Protein AF-A0AA37KXK6-F1 (afdb_monomer)

Nearest PDB structures (foldseek):
  1u3e-assembly1_M  TM=6.284E-01  e=2.405E-08  Okubovirus SPO1
  1evw-assembly2_D  TM=5.032E-01  e=3.143E-02  Physarum polycephalum
  1a73-assembly1_A  TM=5.682E-01  e=1.205E-01  Physarum polycephalum
  1cyq-assembly1_A  TM=5.095E-01  e=3.451E-01  Physarum polycephalum
  2efo-assembly1_A  TM=2.593E-01  e=2.829E+00  Sulfurisphaera tokodaii str. 7

Structure (mmCIF, N/CA/C/O backbone):
data_AF-A0AA37KXK6-F1
#
_entry.id   AF-A0AA37KXK6-F1
#
loop_
_atom_site.group_PDB
_atom_site.id
_atom_site.type_symbol
_atom_site.label_atom_id
_atom_site.label_alt_id
_atom_site.label_comp_id
_atom_site.label_asym_id
_atom_site.label_entity_id
_atom_site.label_seq_id
_atom_site.pdbx_PDB_ins_code
_atom_site.Cartn_x
_atom_site.Cartn_y
_atom_site.Cartn_z
_atom_site.occupancy
_atom_site.B_iso_or_equiv
_atom_site.auth_seq_id
_atom_site.auth_comp_id
_atom_site.auth_asym_id
_atom_site.auth_atom_id
_atom_site.pdbx_PDB_model_num
ATOM 1 N N . MET A 1 1 ? -1.434 16.320 -13.596 1.00 77.94 1 MET A N 1
ATOM 2 C CA . MET A 1 1 ? -0.749 15.422 -12.650 1.00 77.94 1 MET A CA 1
ATOM 3 C C . MET A 1 1 ? -1.788 14.499 -12.044 1.00 77.94 1 MET A C 1
ATOM 5 O O . MET A 1 1 ? -2.624 14.943 -11.265 1.00 77.94 1 MET A O 1
ATOM 9 N N . THR A 1 2 ? -1.773 13.243 -12.466 1.00 89.00 2 THR A N 1
ATOM 10 C CA . THR A 1 2 ? -2.694 12.195 -12.014 1.00 89.00 2 THR A CA 1
ATOM 11 C C . THR A 1 2 ? -1.960 11.237 -11.077 1.00 89.00 2 THR A C 1
ATOM 13 O O . THR A 1 2 ? -0.783 10.951 -11.288 1.00 89.00 2 THR A O 1
ATOM 16 N N . GLU A 1 3 ? -2.646 10.727 -10.048 1.00 92.56 3 GLU A N 1
ATOM 17 C CA . GLU A 1 3 ? -2.100 9.697 -9.155 1.00 92.56 3 GLU A CA 1
ATOM 18 C C . GLU A 1 3 ? -2.665 8.312 -9.498 1.00 92.56 3 GLU A C 1
ATOM 20 O O . GLU A 1 3 ? -3.884 8.129 -9.532 1.00 92.56 3 GLU A O 1
ATOM 25 N N . ARG A 1 4 ? -1.798 7.314 -9.708 1.00 94.25 4 ARG A N 1
ATOM 26 C CA . ARG A 1 4 ? -2.207 5.936 -10.040 1.00 94.25 4 ARG A CA 1
ATOM 27 C C . ARG A 1 4 ? -1.578 4.898 -9.100 1.00 94.25 4 ARG A C 1
ATOM 29 O O . ARG A 1 4 ? -0.471 5.111 -8.613 1.00 94.25 4 ARG A O 1
ATOM 36 N N . PRO A 1 5 ? -2.260 3.777 -8.805 1.00 94.94 5 PRO A N 1
ATOM 37 C CA . PRO A 1 5 ? -1.686 2.723 -7.975 1.00 94.94 5 PRO A CA 1
ATOM 38 C C . PRO A 1 5 ? -0.620 1.916 -8.716 1.00 94.94 5 PRO A C 1
ATOM 40 O O . PRO A 1 5 ? -0.804 1.568 -9.880 1.00 94.94 5 PRO A O 1
ATOM 43 N N . ILE A 1 6 ? 0.419 1.489 -8.000 1.00 94.88 6 ILE A N 1
ATOM 44 C CA . ILE A 1 6 ? 1.353 0.457 -8.464 1.00 94.88 6 ILE A CA 1
ATOM 45 C C . ILE A 1 6 ? 1.619 -0.565 -7.363 1.00 94.88 6 ILE A C 1
ATOM 47 O O . ILE A 1 6 ? 1.814 -0.204 -6.210 1.00 94.88 6 ILE A O 1
ATOM 51 N N . LEU A 1 7 ? 1.609 -1.854 -7.698 1.00 92.56 7 LEU A N 1
ATOM 52 C CA . LEU A 1 7 ? 1.863 -2.926 -6.738 1.00 92.56 7 LEU A CA 1
ATOM 53 C C . LEU A 1 7 ? 3.356 -3.253 -6.665 1.00 92.56 7 LEU A C 1
ATOM 55 O O . LEU A 1 7 ? 3.965 -3.519 -7.698 1.00 92.56 7 LEU A O 1
ATOM 59 N N . PHE A 1 8 ? 3.919 -3.314 -5.458 1.00 91.69 8 PHE A N 1
ATOM 60 C CA . PHE A 1 8 ? 5.278 -3.799 -5.221 1.00 91.69 8 PHE A CA 1
ATOM 61 C C . PHE A 1 8 ? 5.330 -4.871 -4.129 1.00 91.69 8 PHE A C 1
ATOM 63 O O . PHE A 1 8 ? 4.540 -4.873 -3.183 1.00 91.69 8 PHE A O 1
ATOM 70 N N . SER A 1 9 ? 6.278 -5.800 -4.278 1.00 86.69 9 SER A N 1
ATOM 71 C CA . SER A 1 9 ? 6.571 -6.817 -3.270 1.00 86.69 9 SER A CA 1
ATOM 72 C C . SER A 1 9 ? 7.328 -6.209 -2.087 1.00 86.69 9 SER A C 1
ATOM 74 O O . SER A 1 9 ? 7.893 -5.119 -2.176 1.00 86.69 9 SER A O 1
ATOM 76 N N . GLY A 1 10 ? 7.376 -6.928 -0.965 1.00 82.75 10 GLY A N 1
ATOM 77 C CA . GLY A 1 10 ? 8.097 -6.476 0.225 1.00 82.75 10 GLY A CA 1
ATOM 78 C C . GLY A 1 10 ? 9.563 -6.092 -0.014 1.00 82.75 10 GLY A C 1
ATOM 79 O O . GLY A 1 10 ? 9.967 -5.001 0.385 1.00 82.75 10 GLY A O 1
ATOM 80 N N . PRO A 1 11 ? 10.367 -6.938 -0.683 1.00 83.50 11 PRO A N 1
ATOM 81 C CA . PRO A 1 11 ? 11.738 -6.589 -1.053 1.00 83.50 11 PRO A CA 1
ATOM 82 C C . PRO A 1 11 ? 11.835 -5.314 -1.902 1.00 83.50 11 PRO A C 1
ATOM 84 O O . PRO A 1 11 ? 12.645 -4.449 -1.589 1.00 83.50 11 PRO A O 1
ATOM 87 N N . MET A 1 12 ? 10.962 -5.147 -2.904 1.00 90.25 12 MET A N 1
ATOM 88 C CA . MET A 1 12 ? 10.943 -3.946 -3.750 1.00 90.25 12 MET A CA 1
ATOM 89 C C . MET A 1 12 ? 10.602 -2.684 -2.953 1.00 90.25 12 MET A C 1
ATOM 91 O O . MET A 1 12 ? 11.190 -1.636 -3.181 1.00 90.25 12 MET A O 1
ATOM 95 N N . VAL A 1 13 ? 9.677 -2.774 -1.995 1.00 89.25 13 VAL A N 1
ATOM 96 C CA . VAL A 1 13 ? 9.331 -1.648 -1.115 1.00 89.25 13 VAL A CA 1
ATOM 97 C C . VAL A 1 13 ? 10.513 -1.245 -0.240 1.00 89.25 13 VAL A C 1
ATOM 99 O O . VAL A 1 13 ? 10.763 -0.055 -0.086 1.00 89.25 13 VAL A O 1
ATOM 102 N N . ARG A 1 14 ? 11.278 -2.203 0.297 1.00 86.50 14 ARG A N 1
ATOM 103 C CA . ARG A 1 14 ? 12.507 -1.890 1.047 1.00 86.50 14 ARG A CA 1
ATOM 104 C C . ARG A 1 14 ? 13.536 -1.187 0.159 1.00 86.50 14 ARG A C 1
ATOM 106 O O . ARG A 1 14 ? 14.066 -0.168 0.581 1.00 86.50 14 ARG A O 1
ATOM 113 N N . ALA A 1 15 ? 13.696 -1.652 -1.080 1.00 88.88 15 ALA A N 1
ATOM 114 C CA . ALA A 1 15 ? 14.569 -1.026 -2.072 1.00 88.88 15 ALA A CA 1
ATOM 115 C C . ALA A 1 15 ? 14.120 0.401 -2.470 1.00 88.88 15 ALA A C 1
ATOM 117 O O . ALA A 1 15 ? 14.925 1.268 -2.789 1.00 88.88 15 ALA A O 1
ATOM 118 N N . LEU A 1 16 ? 12.817 0.699 -2.432 1.00 92.38 16 LEU A N 1
ATOM 119 C CA . LEU A 1 16 ? 12.328 2.076 -2.602 1.00 92.38 16 LEU A CA 1
ATOM 120 C C . LEU A 1 16 ? 12.656 2.960 -1.393 1.00 92.38 16 LEU A C 1
ATOM 122 O O . LEU A 1 16 ? 12.864 4.165 -1.532 1.00 92.38 16 LEU A O 1
ATOM 126 N N . LEU A 1 17 ? 12.630 2.382 -0.191 1.00 87.75 17 LEU A N 1
ATOM 127 C CA . LEU A 1 17 ? 12.891 3.111 1.047 1.00 87.75 17 LEU A CA 1
ATOM 128 C C . LEU A 1 17 ? 14.377 3.426 1.224 1.00 87.75 17 LEU A C 1
ATOM 130 O O . LEU A 1 17 ? 14.683 4.527 1.677 1.00 87.75 17 LEU A O 1
ATOM 134 N N . ASP A 1 18 ? 15.262 2.498 0.851 1.00 88.06 18 ASP A N 1
ATOM 135 C CA . ASP A 1 18 ? 16.719 2.690 0.867 1.00 88.06 18 ASP A CA 1
ATOM 136 C C . ASP A 1 18 ? 17.253 3.476 -0.348 1.00 88.06 18 ASP A C 1
ATOM 138 O O . ASP A 1 18 ? 18.397 3.923 -0.336 1.00 88.06 18 ASP A O 1
ATOM 142 N N . GLY A 1 19 ? 16.411 3.698 -1.364 1.00 89.56 19 GLY A N 1
ATOM 143 C CA . GLY A 1 19 ? 16.734 4.482 -2.555 1.00 89.56 19 GLY A CA 1
ATOM 144 C C . GLY A 1 19 ? 17.446 3.703 -3.665 1.00 89.56 19 GLY A C 1
ATOM 145 O O . GLY A 1 19 ? 17.784 4.300 -4.684 1.00 89.56 19 GLY A O 1
ATOM 146 N N . SER A 1 20 ? 17.650 2.393 -3.513 1.00 91.31 20 SER A N 1
ATOM 147 C CA . SER A 1 20 ? 18.247 1.539 -4.548 1.00 91.31 20 SER A CA 1
ATOM 148 C C . SER A 1 20 ? 17.300 1.250 -5.717 1.00 91.31 20 SER A C 1
ATOM 150 O O . SER A 1 20 ? 17.766 1.031 -6.833 1.00 91.31 20 SER A O 1
ATOM 152 N N . LYS A 1 21 ? 15.976 1.280 -5.495 1.00 94.88 21 LYS A N 1
ATOM 153 C CA . LYS A 1 21 ? 14.971 1.136 -6.557 1.00 94.88 21 LYS A CA 1
ATOM 154 C C . LYS A 1 21 ? 14.489 2.497 -7.056 1.00 94.88 21 LYS A C 1
ATOM 156 O O . LYS A 1 21 ? 13.809 3.226 -6.338 1.00 94.88 21 LYS A O 1
ATOM 161 N N . THR A 1 22 ? 14.759 2.795 -8.320 1.00 96.38 22 THR A N 1
ATOM 162 C CA . THR A 1 22 ? 14.330 4.020 -9.026 1.00 96.38 22 THR A CA 1
ATOM 163 C C . THR A 1 22 ? 13.666 3.724 -10.370 1.00 96.38 22 THR A C 1
ATOM 165 O O . THR A 1 22 ? 13.204 4.629 -11.062 1.00 96.38 22 THR A O 1
ATOM 168 N N . LEU A 1 23 ? 13.584 2.447 -10.739 1.00 95.44 23 LEU A N 1
ATOM 169 C CA . LEU A 1 23 ? 13.066 1.991 -12.017 1.00 95.44 23 LEU A CA 1
ATOM 170 C C . LEU A 1 23 ? 12.201 0.742 -11.822 1.00 95.44 23 LEU A C 1
ATOM 172 O O . LEU A 1 23 ? 12.424 -0.051 -10.902 1.00 95.44 23 LEU A O 1
ATOM 176 N N . THR A 1 24 ? 11.181 0.560 -12.665 1.00 95.94 24 THR A N 1
ATOM 177 C CA . THR A 1 24 ? 10.449 -0.709 -12.746 1.00 95.94 24 THR A CA 1
ATOM 178 C C . THR A 1 24 ? 10.013 -1.079 -14.156 1.00 95.94 24 THR A C 1
ATOM 180 O O . THR A 1 24 ? 9.522 -0.236 -14.907 1.00 95.94 24 THR A O 1
ATOM 183 N N . ARG A 1 25 ? 10.114 -2.374 -14.467 1.00 95.81 25 ARG A N 1
ATOM 184 C CA . ARG A 1 25 ? 9.621 -2.991 -15.696 1.00 95.81 25 ARG A CA 1
ATOM 185 C C . ARG A 1 25 ? 8.308 -3.739 -15.500 1.00 95.81 25 ARG A C 1
ATOM 187 O O . ARG A 1 25 ? 8.115 -4.465 -14.520 1.00 95.81 25 ARG A O 1
ATOM 194 N N . ARG A 1 26 ? 7.389 -3.579 -16.455 1.00 95.06 26 ARG A N 1
ATOM 195 C CA . ARG A 1 26 ? 6.074 -4.242 -16.479 1.00 95.06 26 ARG A CA 1
ATOM 196 C C . ARG A 1 26 ? 5.738 -4.699 -17.892 1.00 95.06 26 ARG A C 1
ATOM 198 O O . ARG A 1 26 ? 5.764 -3.890 -18.809 1.00 95.06 26 ARG A O 1
ATOM 205 N N . ALA A 1 27 ? 5.397 -5.974 -18.066 1.00 94.75 27 ALA A N 1
ATOM 206 C CA . ALA A 1 27 ? 5.032 -6.514 -19.376 1.00 94.75 27 ALA A CA 1
ATOM 207 C C . ALA A 1 27 ? 3.861 -5.739 -19.998 1.00 94.75 27 ALA A C 1
ATOM 209 O O . ALA A 1 27 ? 2.835 -5.527 -19.345 1.00 94.75 27 ALA A O 1
ATOM 210 N N . ILE A 1 28 ? 4.014 -5.341 -21.262 1.00 93.69 28 ILE A N 1
ATOM 211 C CA . ILE A 1 28 ? 2.931 -4.735 -22.038 1.00 93.69 28 ILE A CA 1
ATOM 212 C C . ILE A 1 28 ? 1.889 -5.816 -22.333 1.00 93.69 28 ILE A C 1
ATOM 214 O O . ILE A 1 28 ? 2.226 -6.957 -22.652 1.00 93.69 28 ILE A O 1
ATOM 218 N N . LYS A 1 29 ? 0.607 -5.481 -22.187 1.00 90.44 29 LYS A N 1
ATOM 219 C CA . LYS A 1 29 ? -0.503 -6.374 -22.529 1.00 90.44 29 LYS A CA 1
ATOM 220 C C . LYS A 1 29 ? -1.538 -5.593 -23.348 1.00 90.44 29 LYS A C 1
ATOM 222 O O . LYS A 1 29 ? -1.967 -4.548 -22.858 1.00 90.44 29 LYS A O 1
ATOM 227 N N . PRO A 1 30 ? -1.969 -6.094 -24.521 1.00 88.50 30 PRO A N 1
ATOM 228 C CA . PRO A 1 30 ? -1.465 -7.286 -25.219 1.00 88.50 30 PRO A CA 1
ATOM 229 C C . PRO A 1 30 ? -0.062 -7.078 -25.830 1.00 88.50 30 PRO A C 1
ATOM 231 O O . PRO A 1 30 ? 0.348 -5.948 -26.089 1.00 88.50 30 PRO A O 1
ATOM 234 N N . GLN A 1 31 ? 0.675 -8.174 -26.041 1.00 89.25 31 GLN A N 1
ATOM 235 C CA . GLN A 1 31 ? 1.898 -8.181 -26.860 1.00 89.25 31 GLN A CA 1
ATOM 236 C C . GLN A 1 31 ? 1.516 -8.139 -28.350 1.00 89.25 31 GLN A C 1
ATOM 238 O O . GLN A 1 31 ? 0.433 -8.617 -28.694 1.00 89.25 31 GLN A O 1
ATOM 243 N N . PRO A 1 32 ? 2.365 -7.590 -29.236 1.00 85.88 32 PRO A N 1
ATOM 244 C CA . PRO A 1 32 ? 2.067 -7.562 -30.660 1.00 85.88 32 PRO A CA 1
ATOM 245 C C . PRO A 1 32 ? 2.036 -8.986 -31.224 1.00 85.88 32 PRO A C 1
ATOM 247 O O . PRO A 1 32 ? 2.882 -9.821 -30.894 1.00 85.88 32 PRO A O 1
ATOM 250 N N . GLU A 1 33 ? 1.067 -9.258 -32.094 1.00 76.06 33 GLU A N 1
ATOM 251 C CA . GLU A 1 33 ? 0.978 -10.533 -32.800 1.00 76.06 33 GLU A CA 1
ATOM 252 C C . GLU A 1 33 ? 2.057 -10.603 -33.882 1.00 76.06 33 GLU A C 1
ATOM 254 O O . GLU A 1 33 ? 1.910 -10.079 -34.988 1.00 76.06 33 GLU A O 1
ATOM 259 N N . ASN A 1 34 ? 3.167 -11.262 -33.562 1.00 68.25 34 ASN A N 1
ATOM 260 C CA . ASN A 1 34 ? 4.199 -11.560 -34.544 1.00 68.25 34 ASN A CA 1
ATOM 261 C C . ASN A 1 34 ? 3.774 -12.793 -35.351 1.00 68.25 34 ASN A C 1
ATOM 263 O O . ASN A 1 34 ? 3.954 -13.925 -34.908 1.00 68.25 34 ASN A O 1
ATOM 267 N N . ASP A 1 35 ? 3.197 -12.574 -36.533 1.00 60.06 35 ASP A N 1
ATOM 268 C CA . ASP A 1 35 ? 2.955 -13.638 -37.510 1.00 60.06 35 ASP A CA 1
ATOM 269 C C . ASP A 1 35 ? 4.304 -14.077 -38.112 1.00 60.06 35 ASP A C 1
ATOM 271 O O . ASP A 1 35 ? 4.919 -13.288 -38.836 1.00 60.06 35 ASP A O 1
ATOM 275 N N . PRO A 1 36 ? 4.774 -15.315 -37.869 1.00 57.69 36 PRO A N 1
ATOM 276 C CA . PRO A 1 36 ? 6.064 -15.791 -38.368 1.00 57.69 36 PRO A CA 1
ATOM 277 C C . PRO A 1 36 ? 6.155 -15.835 -39.904 1.00 57.69 36 PRO A C 1
ATOM 279 O O . PRO A 1 36 ? 7.240 -16.026 -40.446 1.00 57.69 36 PRO A O 1
ATOM 282 N N . ARG A 1 37 ? 5.041 -15.651 -40.628 1.00 56.41 37 ARG A N 1
ATOM 283 C CA . ARG A 1 37 ? 5.008 -15.555 -42.098 1.00 56.41 37 ARG A CA 1
ATOM 284 C C . ARG A 1 37 ? 5.282 -14.135 -42.608 1.00 56.41 37 ARG A C 1
ATOM 286 O O . ARG A 1 37 ? 5.567 -13.956 -43.793 1.00 56.41 37 ARG A O 1
ATOM 293 N N . LYS A 1 38 ? 5.190 -13.116 -41.746 1.00 61.38 38 LYS A N 1
ATOM 294 C CA . LYS A 1 38 ? 5.435 -11.710 -42.091 1.00 61.38 38 LYS A CA 1
ATOM 295 C C . LYS A 1 38 ? 6.891 -11.358 -41.772 1.00 61.38 38 LYS A C 1
ATOM 297 O O . LYS A 1 38 ? 7.321 -11.416 -40.630 1.00 61.38 38 LYS A O 1
ATOM 302 N N . HIS A 1 39 ? 7.651 -10.958 -42.792 1.00 58.59 39 HIS A N 1
ATOM 303 C CA . HIS A 1 39 ? 9.103 -10.719 -42.718 1.00 58.59 39 HIS A CA 1
ATOM 304 C C . HIS A 1 39 ? 9.520 -9.435 -41.969 1.00 58.59 39 HIS A C 1
ATOM 306 O O . HIS A 1 39 ? 10.697 -9.076 -41.967 1.00 58.59 39 HIS A O 1
ATOM 312 N N . HIS A 1 40 ? 8.584 -8.714 -41.348 1.00 70.25 40 HIS A N 1
ATOM 313 C CA . HIS A 1 40 ? 8.864 -7.432 -40.705 1.00 70.25 40 HIS A CA 1
ATOM 314 C C . HIS A 1 40 ? 8.395 -7.451 -39.249 1.00 70.25 40 HIS A C 1
ATOM 316 O O . HIS A 1 40 ? 7.197 -7.625 -39.016 1.00 70.25 40 HIS A O 1
ATOM 322 N N . PRO A 1 41 ? 9.305 -7.264 -38.273 1.00 80.38 41 PRO A N 1
ATOM 323 C CA . PRO A 1 41 ? 8.930 -7.255 -36.869 1.00 80.38 41 PRO A CA 1
ATOM 324 C C . PRO A 1 41 ? 8.034 -6.054 -36.559 1.00 80.38 41 PRO A C 1
ATOM 326 O O . PRO A 1 41 ? 8.206 -4.964 -37.116 1.00 80.38 41 PRO A O 1
ATOM 329 N N . ILE A 1 42 ? 7.089 -6.261 -35.644 1.00 85.19 42 ILE A N 1
ATOM 330 C CA . ILE A 1 42 ? 6.278 -5.188 -35.078 1.00 85.19 42 ILE A CA 1
ATOM 331 C C . ILE A 1 42 ? 7.030 -4.603 -33.882 1.00 85.19 42 ILE A C 1
ATOM 333 O O . ILE A 1 42 ? 7.428 -5.325 -32.962 1.00 85.19 42 ILE A O 1
ATOM 337 N N . VAL A 1 43 ? 7.236 -3.289 -33.910 1.00 87.31 43 VAL A N 1
ATOM 338 C CA . VAL A 1 43 ? 8.007 -2.539 -32.911 1.00 87.31 43 VAL A CA 1
ATOM 339 C C . VAL A 1 43 ? 7.167 -1.401 -32.328 1.00 87.31 43 VAL A C 1
ATOM 341 O O . VAL A 1 43 ? 6.229 -0.929 -32.978 1.00 87.31 43 VAL A O 1
ATOM 344 N N . PRO A 1 44 ? 7.452 -0.963 -31.095 1.00 90.25 44 PRO A N 1
ATOM 345 C CA . PRO A 1 44 ? 6.763 0.163 -30.487 1.00 90.25 44 PRO A CA 1
ATOM 346 C C . PRO A 1 44 ? 7.234 1.488 -31.106 1.00 90.25 44 PRO A C 1
ATOM 348 O O . PRO A 1 44 ? 8.419 1.691 -31.360 1.00 90.25 44 PRO A O 1
ATOM 351 N N . TYR A 1 45 ? 6.304 2.417 -31.300 1.00 89.56 45 TYR A N 1
ATOM 352 C CA . TYR A 1 45 ? 6.561 3.778 -31.763 1.00 89.56 45 TYR A CA 1
ATOM 353 C C . TYR A 1 45 ? 5.839 4.782 -30.868 1.00 89.56 45 TYR A C 1
ATOM 355 O O . TYR A 1 45 ? 4.628 4.682 -30.666 1.00 89.56 45 TYR A O 1
ATOM 363 N N . HIS A 1 46 ? 6.571 5.763 -30.346 1.00 88.25 46 HIS A N 1
ATOM 364 C CA . HIS A 1 46 ? 5.995 6.840 -29.549 1.00 88.25 46 HIS A CA 1
ATOM 365 C C . HIS A 1 46 ? 5.503 7.973 -30.457 1.00 88.25 46 HIS A C 1
ATOM 367 O O . HIS A 1 46 ? 6.267 8.512 -31.254 1.00 88.25 46 HIS A O 1
ATOM 373 N N . ASN A 1 47 ? 4.238 8.373 -30.317 1.00 82.38 47 ASN A N 1
ATOM 374 C CA . ASN A 1 47 ? 3.597 9.343 -31.214 1.00 82.38 47 ASN A CA 1
ATOM 375 C C . ASN A 1 47 ? 3.844 10.824 -30.852 1.00 82.38 47 ASN A C 1
ATOM 377 O O . ASN A 1 47 ? 3.265 11.712 -31.471 1.00 82.38 47 ASN A O 1
ATOM 381 N N . GLY A 1 48 ? 4.643 11.103 -29.816 1.00 79.56 48 GLY A N 1
ATOM 382 C CA . GLY A 1 48 ? 4.938 12.464 -29.343 1.00 79.56 48 GLY A CA 1
ATOM 383 C C . GLY A 1 48 ? 3.819 13.138 -28.534 1.00 79.56 48 GLY A C 1
ATOM 384 O O . GLY A 1 48 ? 4.060 14.173 -27.924 1.00 79.56 48 GLY A O 1
ATOM 385 N N . GLN A 1 49 ? 2.627 12.542 -28.463 1.00 76.06 49 GLN A N 1
ATOM 386 C CA . GLN A 1 49 ? 1.477 13.015 -27.677 1.00 76.06 49 GLN A CA 1
ATOM 387 C C . GLN A 1 49 ? 1.222 12.153 -26.424 1.00 76.06 49 GLN A C 1
ATOM 389 O O . GLN A 1 49 ? 0.153 12.222 -25.821 1.00 76.06 49 GLN A O 1
ATOM 394 N N . GLY A 1 50 ? 2.190 11.317 -26.030 1.00 72.12 50 GLY A N 1
ATOM 395 C CA . GLY A 1 50 ? 2.073 10.413 -24.880 1.00 72.12 50 GLY A CA 1
ATOM 396 C C . GLY A 1 50 ? 1.353 9.091 -25.183 1.00 72.12 50 GLY A C 1
ATOM 397 O O . GLY A 1 50 ? 0.976 8.368 -24.258 1.00 72.12 50 GLY A O 1
ATOM 398 N N . GLY A 1 51 ? 1.139 8.762 -26.457 1.00 84.75 51 GLY A N 1
ATOM 399 C CA . GLY A 1 51 ? 0.621 7.467 -26.896 1.00 84.75 51 GLY A CA 1
ATOM 400 C C . GLY A 1 51 ? 1.701 6.621 -27.567 1.00 84.75 51 GLY A C 1
ATOM 401 O O . GLY A 1 51 ? 2.632 7.141 -28.186 1.00 84.75 51 GLY A O 1
ATOM 402 N N . TRP A 1 52 ? 1.554 5.304 -27.464 1.00 90.00 52 TRP A N 1
ATOM 403 C CA . TRP A 1 52 ? 2.397 4.328 -28.144 1.00 90.00 52 TRP A CA 1
ATOM 404 C C . TRP A 1 52 ? 1.589 3.580 -29.195 1.00 90.00 52 TRP A C 1
ATOM 406 O O . TRP A 1 52 ? 0.410 3.318 -29.003 1.00 90.00 52 TRP A O 1
ATOM 416 N N . ASN A 1 53 ? 2.230 3.243 -30.306 1.00 89.25 53 ASN A N 1
ATOM 417 C CA . ASN A 1 53 ? 1.648 2.481 -31.400 1.00 89.25 53 ASN A CA 1
ATOM 418 C C . ASN A 1 53 ? 2.523 1.281 -31.722 1.00 89.25 53 ASN A C 1
ATOM 420 O O . ASN A 1 53 ? 3.748 1.365 -31.671 1.00 89.25 53 ASN A O 1
ATOM 424 N N . TRP A 1 54 ? 1.892 0.195 -32.145 1.00 89.81 54 TRP A N 1
ATOM 425 C CA . TRP A 1 54 ? 2.591 -0.892 -32.814 1.00 89.81 54 TRP A CA 1
ATOM 426 C C . TRP A 1 54 ? 2.769 -0.546 -34.286 1.00 89.81 54 TRP A C 1
ATOM 428 O O . TRP A 1 54 ? 1.779 -0.330 -34.987 1.00 89.81 54 TRP A O 1
ATOM 438 N N . VAL A 1 55 ? 4.008 -0.513 -34.769 1.00 86.94 55 VAL A N 1
ATOM 439 C CA . VAL A 1 55 ? 4.318 -0.213 -36.171 1.00 86.94 55 VAL A CA 1
ATOM 440 C C . VAL A 1 55 ? 5.134 -1.328 -36.807 1.00 86.94 55 VAL A C 1
ATOM 442 O O . VAL A 1 55 ? 5.926 -1.998 -36.146 1.00 86.94 55 VAL A O 1
ATOM 445 N N . LEU A 1 56 ? 4.966 -1.513 -38.114 1.00 86.25 56 LEU A N 1
ATOM 446 C CA . LEU A 1 56 ? 5.858 -2.364 -38.897 1.00 86.25 56 LEU A CA 1
ATOM 447 C C . LEU A 1 56 ? 7.228 -1.693 -38.999 1.00 86.25 56 LEU A C 1
ATOM 449 O O . LEU A 1 56 ? 7.327 -0.598 -39.549 1.00 86.25 56 LEU A O 1
ATOM 453 N N . ALA A 1 57 ? 8.289 -2.361 -38.545 1.00 83.81 57 ALA A N 1
ATOM 454 C CA . ALA A 1 57 ? 9.636 -1.782 -38.553 1.00 83.81 57 ALA A CA 1
ATOM 455 C C . ALA A 1 57 ? 10.108 -1.338 -39.953 1.00 83.81 57 ALA A C 1
ATOM 457 O O . ALA A 1 57 ? 10.869 -0.385 -40.070 1.00 83.81 57 ALA A O 1
ATOM 458 N N . ALA A 1 58 ? 9.641 -2.003 -41.016 1.00 82.56 58 ALA A N 1
ATOM 459 C CA . ALA A 1 58 ? 10.048 -1.702 -42.388 1.00 82.56 58 ALA A CA 1
ATOM 460 C C . ALA A 1 58 ? 9.388 -0.455 -42.994 1.00 82.56 58 ALA A C 1
ATOM 462 O O . ALA A 1 58 ? 9.975 0.172 -43.870 1.00 82.56 58 ALA A O 1
ATOM 463 N N . THR A 1 59 ? 8.166 -0.113 -42.574 1.00 81.81 59 THR A N 1
ATOM 464 C CA . THR A 1 59 ? 7.368 0.952 -43.214 1.00 81.81 59 THR A CA 1
ATOM 465 C C . THR A 1 59 ? 6.945 2.057 -42.253 1.00 81.81 59 THR A C 1
ATOM 467 O O . THR A 1 59 ? 6.520 3.118 -42.697 1.00 81.81 59 THR A O 1
ATOM 470 N N . GLY A 1 60 ? 7.014 1.818 -40.941 1.00 81.31 60 GLY A N 1
ATOM 471 C CA . GLY A 1 60 ? 6.485 2.719 -39.918 1.00 81.31 60 GLY A CA 1
ATOM 472 C C . GLY A 1 60 ? 4.954 2.797 -39.889 1.00 81.31 60 GLY A C 1
ATOM 473 O O . GLY A 1 60 ? 4.401 3.585 -39.126 1.00 81.31 60 GLY A O 1
ATOM 474 N N . HIS A 1 61 ? 4.245 1.995 -40.693 1.00 81.38 61 HIS A N 1
ATOM 475 C CA . HIS A 1 61 ? 2.785 1.983 -40.687 1.00 81.38 61 HIS A CA 1
ATOM 476 C C . HIS A 1 61 ? 2.244 1.354 -39.401 1.00 81.38 61 HIS A C 1
ATOM 478 O O . HIS A 1 61 ? 2.674 0.269 -38.998 1.00 81.38 61 HIS A O 1
ATOM 484 N N . GLY A 1 62 ? 1.287 2.045 -38.775 1.00 78.44 62 GLY A N 1
ATOM 485 C CA . GLY A 1 62 ? 0.579 1.582 -37.585 1.00 78.44 62 GLY A CA 1
ATOM 486 C C . GLY A 1 62 ? -0.258 0.338 -37.866 1.00 78.44 62 GLY A C 1
ATOM 487 O O . GLY A 1 62 ? -0.886 0.218 -38.914 1.00 78.44 62 GLY A O 1
ATOM 488 N N . THR A 1 63 ? -0.256 -0.588 -36.914 1.00 73.44 63 THR A N 1
ATOM 489 C CA . THR A 1 63 ? -0.965 -1.878 -36.988 1.00 73.44 63 THR A CA 1
ATOM 490 C C . THR A 1 63 ? -2.178 -1.944 -36.051 1.00 73.44 63 THR A C 1
ATOM 492 O O . THR A 1 63 ? -2.785 -3.000 -35.907 1.00 73.44 63 THR A O 1
ATOM 495 N N . GLY A 1 64 ? -2.553 -0.817 -35.435 1.00 75.38 64 GLY A N 1
ATOM 496 C CA . GLY A 1 64 ? -3.682 -0.697 -34.513 1.00 75.38 64 GLY A CA 1
ATOM 497 C C . GLY A 1 64 ? -3.790 0.702 -33.905 1.00 75.38 64 GLY A C 1
ATOM 498 O O . GLY A 1 64 ? -3.083 1.622 -34.327 1.00 75.38 64 GLY A O 1
ATOM 499 N N . ASP A 1 65 ? -4.668 0.841 -32.912 1.00 81.69 65 ASP A N 1
ATOM 500 C CA . ASP A 1 65 ? -4.905 2.103 -32.210 1.00 81.69 65 ASP A CA 1
ATOM 501 C C . ASP A 1 65 ? -3.775 2.460 -31.227 1.00 81.69 65 ASP A C 1
ATOM 503 O O . ASP A 1 65 ? -3.170 1.563 -30.622 1.00 81.69 65 ASP A O 1
ATOM 507 N N . PRO A 1 66 ? -3.530 3.764 -30.989 1.00 84.56 66 PRO A N 1
ATOM 508 C CA . PRO A 1 66 ? -2.612 4.204 -29.950 1.00 84.56 66 PRO A CA 1
ATOM 509 C C . PRO A 1 66 ? -3.048 3.761 -28.559 1.00 84.56 66 PRO A C 1
ATOM 511 O O . PRO A 1 66 ? -4.183 3.983 -28.139 1.00 84.56 66 PRO A O 1
ATOM 514 N N . PHE A 1 67 ? -2.105 3.211 -27.802 1.00 88.19 67 PHE A N 1
ATOM 515 C CA . PHE A 1 67 ? -2.291 2.805 -26.418 1.00 88.19 67 PHE A CA 1
ATOM 516 C C . PHE A 1 67 ? -1.382 3.630 -25.485 1.00 88.19 67 PHE A C 1
ATOM 518 O O . PHE A 1 67 ? -0.180 3.762 -25.728 1.00 88.19 67 PHE A O 1
ATOM 525 N N . PRO A 1 68 ? -1.921 4.232 -24.409 1.00 90.44 68 PRO A N 1
ATOM 526 C CA . PRO A 1 68 ? -1.119 4.975 -23.441 1.00 90.44 68 PRO A CA 1
ATOM 527 C C . PRO A 1 68 ? -0.460 4.040 -22.417 1.00 90.44 68 PRO A C 1
ATOM 529 O O . PRO A 1 68 ? -0.946 2.940 -22.143 1.00 90.44 68 PRO A O 1
ATOM 532 N N . CYS A 1 69 ? 0.615 4.505 -21.774 1.00 90.94 69 CYS A N 1
ATOM 533 C CA . CYS A 1 69 ? 1.177 3.807 -20.619 1.00 90.94 69 CYS A CA 1
ATOM 534 C C . CYS A 1 69 ? 0.156 3.805 -19.459 1.00 90.94 69 CYS A C 1
ATOM 536 O O . CYS A 1 69 ? -0.282 4.878 -19.030 1.00 90.94 69 CYS A O 1
ATOM 538 N N . PRO A 1 70 ? -0.206 2.637 -18.890 1.00 92.69 70 PRO A N 1
ATOM 539 C CA . PRO A 1 70 ? -1.211 2.551 -17.826 1.00 92.69 70 PRO A CA 1
ATOM 540 C C . PRO A 1 70 ? -0.752 3.196 -16.509 1.00 92.69 70 PRO A C 1
ATOM 542 O O . PRO A 1 70 ? -1.576 3.507 -15.648 1.00 92.69 70 PRO A O 1
ATOM 545 N N . TYR A 1 71 ? 0.555 3.406 -16.342 1.00 93.38 71 TYR A N 1
ATOM 546 C CA . TYR A 1 71 ? 1.145 4.015 -15.151 1.00 93.38 71 TYR A CA 1
ATOM 547 C C . TYR A 1 71 ? 1.154 5.548 -15.224 1.00 93.38 71 TYR A C 1
ATOM 549 O O . TYR A 1 71 ? 1.126 6.208 -14.187 1.00 93.38 71 TYR A O 1
ATOM 557 N N . GLY A 1 72 ? 1.078 6.123 -16.424 1.00 92.44 72 GLY A N 1
ATOM 558 C CA . GLY A 1 72 ? 1.077 7.566 -16.646 1.00 92.44 72 GLY A CA 1
ATOM 559 C C . GLY A 1 72 ? 2.235 8.038 -17.505 1.00 92.44 72 GLY A C 1
ATOM 560 O O . GLY A 1 72 ? 2.870 7.248 -18.199 1.00 92.44 72 GLY A O 1
ATOM 561 N N . GLN A 1 73 ? 2.469 9.344 -17.455 1.00 92.81 73 GLN A N 1
ATOM 562 C CA . GLN A 1 73 ? 3.521 10.039 -18.193 1.00 92.81 73 GLN A CA 1
ATOM 563 C C . GLN A 1 73 ? 4.482 10.748 -17.227 1.00 92.81 73 GLN A C 1
ATOM 565 O O . GLN A 1 73 ? 4.140 10.914 -16.052 1.00 92.81 73 GLN A O 1
ATOM 570 N N . PRO A 1 74 ? 5.668 11.185 -17.683 1.00 94.12 74 PRO A N 1
ATOM 571 C CA . PRO A 1 74 ? 6.542 12.038 -16.885 1.00 94.12 74 PRO A CA 1
ATOM 572 C C . PRO A 1 74 ? 5.783 13.219 -16.257 1.00 94.12 74 PRO A C 1
ATOM 574 O O . PRO A 1 74 ? 5.011 13.907 -16.924 1.00 94.12 74 PRO A O 1
ATOM 577 N N . GLY A 1 75 ? 5.969 13.421 -14.951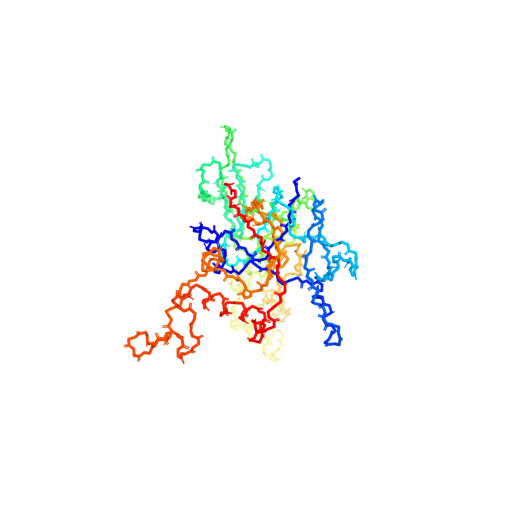 1.00 92.88 75 GLY A N 1
ATOM 578 C CA . GLY A 1 75 ? 5.240 14.401 -14.141 1.00 92.88 75 GLY A CA 1
ATOM 579 C C . GLY A 1 75 ? 3.953 13.885 -13.478 1.00 92.88 75 GLY A C 1
ATOM 580 O O . GLY A 1 75 ? 3.399 14.580 -12.625 1.00 92.88 75 GLY A O 1
ATOM 581 N N . ASP A 1 76 ? 3.468 12.683 -13.803 1.00 94.88 76 ASP A N 1
ATOM 582 C CA . ASP A 1 76 ? 2.433 12.002 -13.012 1.00 94.88 76 ASP A CA 1
ATOM 583 C C . ASP A 1 76 ? 3.023 11.331 -11.761 1.00 94.88 76 ASP A C 1
ATOM 585 O O . ASP A 1 76 ? 4.240 11.254 -11.576 1.00 94.88 76 ASP A O 1
ATOM 589 N N . ARG A 1 77 ? 2.151 10.842 -10.868 1.00 95.50 77 ARG A N 1
ATOM 590 C CA . ARG A 1 77 ? 2.563 10.184 -9.623 1.00 95.50 77 ARG A CA 1
ATOM 591 C C . ARG A 1 77 ? 2.010 8.770 -9.491 1.00 95.50 77 ARG A C 1
ATOM 593 O O . ARG A 1 77 ? 0.875 8.479 -9.869 1.00 95.50 77 ARG A O 1
ATOM 600 N N . LEU A 1 78 ? 2.794 7.904 -8.863 1.00 96.19 78 LEU A N 1
ATOM 601 C CA . LEU A 1 78 ? 2.429 6.547 -8.490 1.00 96.19 78 LEU A CA 1
ATOM 602 C C . LEU A 1 78 ? 2.404 6.400 -6.976 1.00 96.19 78 LEU A C 1
ATOM 604 O O . LEU A 1 78 ? 3.363 6.756 -6.296 1.00 96.19 78 LEU A O 1
ATOM 608 N N . TRP A 1 79 ? 1.333 5.823 -6.444 1.00 94.06 79 TRP A N 1
ATOM 609 C CA . TRP A 1 79 ? 1.256 5.444 -5.037 1.00 94.06 79 TRP A CA 1
ATOM 610 C C . TRP A 1 79 ? 1.393 3.930 -4.889 1.00 94.06 79 TRP A C 1
ATOM 612 O O . TRP A 1 79 ? 0.761 3.149 -5.607 1.00 94.06 79 TRP A O 1
ATOM 622 N N . VAL A 1 80 ? 2.256 3.510 -3.969 1.00 93.00 80 VAL A N 1
ATOM 623 C CA . VAL A 1 80 ? 2.682 2.113 -3.857 1.00 93.00 80 VAL A CA 1
ATOM 624 C C . VAL A 1 80 ? 1.714 1.304 -3.006 1.00 93.00 80 VAL A C 1
ATOM 626 O O . VAL A 1 80 ? 1.529 1.581 -1.828 1.00 93.00 80 VAL A O 1
ATOM 629 N N . LYS A 1 81 ? 1.169 0.235 -3.583 1.00 90.69 81 LYS A N 1
ATOM 630 C CA . LYS A 1 81 ? 0.491 -0.856 -2.883 1.00 90.69 81 LYS A CA 1
ATOM 631 C C . LYS A 1 81 ? 1.505 -1.887 -2.410 1.00 90.69 81 LYS A C 1
ATOM 633 O O . LYS A 1 81 ? 2.368 -2.302 -3.181 1.00 90.69 81 LYS A O 1
ATOM 638 N N . HIS A 1 82 ? 1.369 -2.331 -1.166 1.00 83.81 82 HIS A N 1
ATOM 639 C CA . HIS A 1 82 ? 2.246 -3.328 -0.558 1.00 83.81 82 HIS A CA 1
ATOM 640 C C . HIS A 1 82 ? 1.482 -4.211 0.439 1.00 83.81 82 HIS A C 1
ATOM 642 O O . HIS A 1 82 ? 0.311 -3.979 0.752 1.00 83.81 82 HIS A O 1
ATOM 648 N N . ALA A 1 83 ? 2.147 -5.254 0.934 1.00 74.81 83 ALA A N 1
ATOM 649 C CA . ALA A 1 83 ? 1.576 -6.159 1.923 1.00 74.81 83 ALA A CA 1
ATOM 650 C C . ALA A 1 83 ? 1.381 -5.478 3.279 1.00 74.81 83 ALA A C 1
ATOM 652 O O . ALA A 1 83 ? 2.200 -4.656 3.697 1.00 74.81 83 ALA A O 1
ATOM 653 N N . ALA A 1 84 ? 0.283 -5.839 3.953 1.00 65.00 84 ALA A N 1
ATOM 654 C CA . ALA A 1 84 ? -0.131 -5.225 5.208 1.00 65.00 84 ALA A CA 1
ATOM 655 C C . ALA A 1 84 ? 0.950 -5.342 6.301 1.00 65.00 84 ALA A C 1
ATOM 657 O O . ALA A 1 84 ? 1.104 -4.441 7.112 1.00 65.00 84 ALA A O 1
ATOM 658 N N . ASN A 1 85 ? 1.738 -6.418 6.276 1.00 62.19 85 ASN A N 1
ATOM 659 C CA . ASN A 1 85 ? 2.796 -6.719 7.239 1.00 62.19 85 ASN A CA 1
ATOM 660 C C . ASN A 1 85 ? 4.086 -5.899 7.065 1.00 62.19 85 ASN A C 1
ATOM 662 O O . ASN A 1 85 ? 4.958 -5.985 7.925 1.00 62.19 85 ASN A O 1
ATOM 666 N N . LEU A 1 86 ? 4.253 -5.148 5.967 1.00 58.81 86 LEU A N 1
ATOM 667 C CA . LEU A 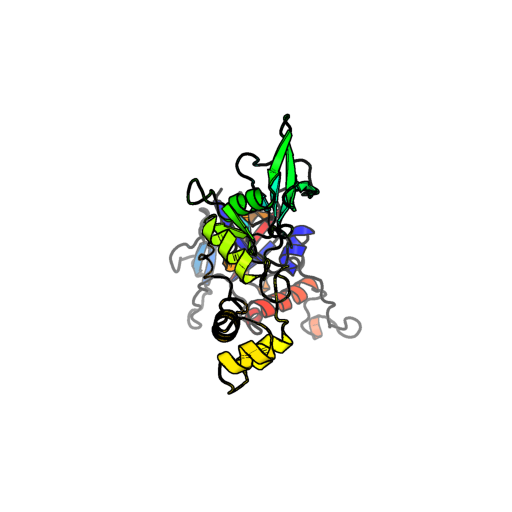1 86 ? 5.490 -4.392 5.738 1.00 58.81 86 LEU A CA 1
ATOM 668 C C . LEU A 1 86 ? 5.592 -3.116 6.568 1.00 58.81 86 LEU A C 1
ATOM 670 O O . LEU A 1 86 ? 6.691 -2.732 6.958 1.00 58.81 86 LEU A O 1
ATOM 674 N N . PHE A 1 87 ? 4.452 -2.487 6.841 1.00 60.69 87 PHE A N 1
ATOM 675 C CA . PHE A 1 87 ? 4.340 -1.455 7.858 1.00 60.69 87 PHE A CA 1
ATOM 676 C C . PHE A 1 87 ? 3.403 -1.999 8.931 1.00 60.69 87 PHE A C 1
ATOM 678 O O . PHE A 1 87 ? 2.228 -2.216 8.636 1.00 60.69 87 PHE A O 1
ATOM 685 N N . PRO A 1 88 ? 3.891 -2.249 10.157 1.00 58.81 88 PRO A N 1
ATOM 686 C CA . PRO A 1 88 ? 3.083 -2.884 11.195 1.00 58.81 88 PRO A CA 1
ATOM 687 C C . PRO A 1 88 ? 1.886 -2.021 11.619 1.00 58.81 88 PRO A C 1
ATOM 689 O O . PRO A 1 88 ? 0.914 -2.548 12.157 1.00 58.81 88 PRO A O 1
ATOM 692 N N . VAL A 1 89 ? 1.930 -0.709 11.349 1.00 72.19 89 VAL A N 1
ATOM 693 C CA . VAL A 1 89 ? 0.891 0.241 11.749 1.00 72.19 89 VAL A CA 1
ATOM 694 C C . VAL A 1 89 ? 0.504 1.155 10.588 1.00 72.19 89 VAL A C 1
ATOM 696 O O . VAL A 1 89 ? 1.343 1.857 10.021 1.00 72.19 89 VAL A O 1
ATOM 699 N N . TYR A 1 90 ? -0.789 1.189 10.258 1.00 77.56 90 TYR A N 1
ATOM 700 C CA . TYR A 1 90 ? -1.363 2.183 9.353 1.00 77.56 90 TYR A CA 1
ATOM 701 C C . TYR A 1 90 ? -2.045 3.279 10.140 1.00 77.56 90 TYR A C 1
ATOM 703 O O . TYR A 1 90 ? -2.920 3.010 10.955 1.00 77.56 90 TYR A O 1
ATOM 711 N N . PHE A 1 91 ? -1.687 4.519 9.831 1.00 86.62 91 PHE A N 1
ATOM 712 C CA . PHE A 1 91 ? -2.295 5.697 10.428 1.00 86.62 91 PHE A CA 1
ATOM 713 C C . PHE A 1 91 ? -3.439 6.234 9.576 1.00 86.62 91 PHE A C 1
ATOM 715 O O . PHE A 1 91 ? -3.248 6.468 8.377 1.00 86.62 91 PHE A O 1
ATOM 722 N N . LYS A 1 92 ? -4.579 6.512 10.204 1.00 88.00 92 LYS A N 1
ATOM 723 C CA . LYS A 1 92 ? -5.660 7.312 9.629 1.00 88.00 92 LYS A CA 1
ATOM 724 C C . LYS A 1 92 ? -5.729 8.662 10.359 1.00 88.00 92 LYS A C 1
ATOM 726 O O . LYS A 1 92 ? -5.683 8.658 11.591 1.00 88.00 92 LYS A O 1
ATOM 731 N N . PRO A 1 93 ? -5.770 9.804 9.643 1.00 92.50 93 PRO A N 1
ATOM 732 C CA . PRO A 1 93 ? -5.868 11.114 10.282 1.00 92.50 93 PRO A CA 1
ATOM 733 C C . PRO A 1 93 ? -7.079 11.183 11.209 1.00 92.50 93 PRO A C 1
ATOM 735 O O . PRO A 1 93 ? -8.150 10.684 10.863 1.00 92.50 93 PRO A O 1
ATOM 738 N N . ILE A 1 94 ? -6.896 11.799 12.373 1.00 94.00 94 ILE A N 1
ATOM 739 C CA . ILE A 1 94 ? -7.997 12.045 13.302 1.00 94.00 94 ILE A CA 1
ATOM 740 C C . ILE A 1 94 ? -8.763 13.272 12.808 1.00 94.00 94 ILE A C 1
ATOM 742 O O . ILE A 1 94 ? -8.160 14.317 12.561 1.00 94.00 94 ILE A O 1
ATOM 746 N N . SER A 1 95 ? -10.086 13.143 12.692 1.00 90.44 95 SER A N 1
ATOM 747 C CA . SER A 1 95 ? -10.967 14.228 12.248 1.00 90.44 95 SER A CA 1
ATOM 748 C C . SER A 1 95 ? -10.805 15.471 13.134 1.00 90.44 95 SER A C 1
ATOM 750 O O . SER A 1 95 ? -10.910 15.379 14.357 1.00 90.44 95 SER A O 1
ATOM 752 N N . GLY A 1 96 ? -10.554 16.631 12.526 1.00 90.25 96 GLY A N 1
ATOM 753 C CA . GLY A 1 96 ? -10.301 17.908 13.213 1.00 90.25 96 GLY A CA 1
ATOM 754 C C . GLY A 1 96 ? -8.857 18.115 13.699 1.00 90.25 96 GLY A C 1
ATOM 755 O O . GLY A 1 96 ? -8.522 19.190 14.206 1.00 90.25 96 GLY A O 1
ATOM 756 N N . TRP A 1 97 ? -8.000 17.106 13.534 1.00 92.62 97 TRP A N 1
ATOM 757 C CA . TRP A 1 97 ? -6.596 17.083 13.950 1.00 92.62 97 TRP A CA 1
ATOM 758 C C . TRP A 1 97 ? -5.656 16.710 12.793 1.00 92.62 97 TRP A C 1
ATOM 760 O O . TRP A 1 97 ? -4.539 16.220 13.007 1.00 92.62 97 TRP A O 1
ATOM 770 N N . GLU A 1 98 ? -6.107 16.935 11.559 1.00 92.25 98 GLU A N 1
ATOM 771 C CA . GLU A 1 98 ? -5.405 16.569 10.336 1.00 92.25 98 GLU A CA 1
ATOM 772 C C . GLU A 1 98 ? -4.013 17.211 10.281 1.00 92.25 98 GLU A C 1
ATOM 774 O O . GLU A 1 98 ? -3.817 18.379 10.616 1.00 92.25 98 GLU A O 1
ATOM 779 N N . GLY A 1 99 ? -3.017 16.418 9.884 1.00 87.69 99 GLY A N 1
ATOM 780 C CA . GLY A 1 99 ? -1.615 16.844 9.836 1.00 87.69 99 GLY A CA 1
ATOM 781 C C . GLY A 1 99 ? -0.900 16.881 11.192 1.00 87.69 99 GLY A C 1
ATOM 782 O O . GLY A 1 99 ? 0.324 16.952 11.206 1.00 87.69 99 GLY A O 1
ATOM 783 N N . ILE A 1 100 ? -1.615 16.772 12.320 1.00 93.44 100 ILE A N 1
ATOM 784 C CA . ILE A 1 100 ? -1.012 16.792 13.664 1.00 93.44 100 ILE A CA 1
ATOM 785 C C . ILE A 1 100 ? -1.082 15.421 14.333 1.00 93.44 100 ILE A C 1
ATOM 787 O O . ILE A 1 100 ? -0.070 14.960 14.861 1.00 93.44 100 ILE A O 1
ATOM 791 N N . TYR A 1 101 ? -2.242 14.757 14.305 1.00 95.69 101 TYR A N 1
ATOM 792 C CA . TYR A 1 101 ? -2.431 13.458 14.955 1.00 95.69 101 TYR A CA 1
ATOM 793 C C . TYR A 1 101 ? -3.116 12.436 14.044 1.00 95.69 101 TYR A C 1
ATOM 795 O O . TYR A 1 101 ? -3.920 12.775 13.173 1.00 95.69 101 TYR A O 1
ATOM 803 N N . ALA A 1 102 ? -2.807 11.160 14.264 1.00 94.19 102 ALA A N 1
ATOM 804 C CA . ALA A 1 102 ? -3.394 10.052 13.524 1.00 94.19 102 ALA A CA 1
ATOM 805 C C . ALA A 1 102 ? -3.559 8.801 14.404 1.00 94.19 102 ALA A C 1
ATOM 807 O O . ALA A 1 102 ? -2.768 8.569 15.318 1.00 94.19 102 ALA A O 1
ATOM 808 N N . ALA A 1 103 ? -4.582 7.994 14.126 1.00 94.00 103 ALA A N 1
ATOM 809 C CA . ALA A 1 103 ? -4.852 6.732 14.811 1.00 94.00 103 ALA A CA 1
ATOM 810 C C . ALA A 1 103 ? -4.239 5.552 14.047 1.00 94.00 103 ALA A C 1
ATOM 812 O O . ALA A 1 103 ? -4.454 5.425 12.840 1.00 94.00 103 ALA A O 1
ATOM 813 N N . GLY A 1 104 ? -3.489 4.699 14.741 1.00 89.62 104 GLY A N 1
ATOM 814 C CA . GLY A 1 104 ? -2.851 3.503 14.203 1.00 89.62 104 GLY A CA 1
ATOM 815 C C . GLY A 1 104 ? -3.762 2.270 14.188 1.00 89.62 104 GLY A C 1
ATOM 816 O O . GLY A 1 104 ? -4.687 2.142 14.991 1.00 89.62 104 GLY A O 1
ATOM 817 N N . THR A 1 105 ? -3.482 1.320 13.292 1.00 84.25 105 THR A N 1
ATOM 818 C CA . THR A 1 105 ? -4.137 -0.006 13.274 1.00 84.25 105 THR A CA 1
ATOM 819 C C . THR A 1 105 ? -3.795 -0.884 14.477 1.00 84.25 105 THR A C 1
ATOM 821 O O . THR A 1 105 ? -4.449 -1.897 14.696 1.00 84.25 105 THR A O 1
ATOM 824 N N . ASP A 1 106 ? -2.793 -0.500 15.256 1.00 84.69 106 ASP A N 1
ATOM 825 C CA . ASP A 1 106 ? -2.424 -1.076 16.549 1.00 84.69 106 ASP A CA 1
ATOM 826 C C . ASP A 1 106 ? -3.234 -0.491 17.722 1.00 84.69 106 ASP A C 1
ATOM 828 O O . ASP A 1 106 ? -3.063 -0.910 18.863 1.00 84.69 106 ASP A O 1
ATOM 832 N N . GLY A 1 107 ? -4.133 0.462 17.456 1.00 88.12 107 GLY A N 1
ATOM 833 C CA . GLY A 1 107 ? -4.939 1.117 18.484 1.00 88.12 107 GLY A CA 1
ATOM 834 C C . GLY A 1 107 ? -4.210 2.229 19.240 1.00 88.12 107 GLY A C 1
ATOM 835 O O . GLY A 1 107 ? -4.718 2.693 20.259 1.00 88.12 107 GLY A O 1
ATOM 836 N N . VAL A 1 108 ? -3.043 2.673 18.761 1.00 92.50 108 VAL A N 1
ATOM 837 C CA . VAL A 1 108 ? -2.257 3.753 19.373 1.00 92.50 108 VAL A CA 1
ATOM 838 C C . VAL A 1 108 ? -2.470 5.067 18.616 1.00 92.50 108 VAL A C 1
ATOM 840 O O . VAL A 1 108 ? -2.694 5.090 17.406 1.00 92.50 108 VAL A O 1
ATOM 843 N N . ILE A 1 109 ? -2.418 6.195 19.330 1.00 95.81 109 ILE A N 1
ATOM 844 C CA . ILE A 1 109 ? -2.482 7.532 18.727 1.00 95.81 109 ILE A CA 1
ATOM 845 C C . ILE A 1 109 ? -1.070 8.071 18.532 1.00 95.81 109 ILE A C 1
ATOM 847 O O . ILE A 1 109 ? -0.250 8.016 19.445 1.00 95.81 109 ILE A O 1
ATOM 851 N N . TYR A 1 110 ? -0.806 8.628 17.356 1.00 94.06 110 TYR A N 1
ATOM 852 C CA . TYR A 1 110 ? 0.495 9.143 16.954 1.00 94.06 110 TYR A CA 1
ATOM 853 C C . TYR A 1 110 ? 0.435 10.639 16.690 1.00 94.06 110 TYR A C 1
ATOM 855 O O . TYR A 1 110 ? -0.550 11.152 16.159 1.00 94.06 110 TYR A O 1
ATOM 863 N N . ARG A 1 111 ? 1.520 11.330 17.031 1.00 93.62 111 ARG A N 1
ATOM 864 C CA . ARG A 1 111 ? 1.806 12.702 16.619 1.00 93.62 111 ARG A CA 1
ATOM 865 C C . ARG A 1 111 ? 2.639 12.685 15.337 1.00 93.62 111 ARG A C 1
ATOM 867 O O . ARG A 1 111 ? 3.609 11.936 15.262 1.00 93.62 111 ARG A O 1
ATOM 874 N N . MET A 1 112 ? 2.268 13.518 14.368 1.00 90.81 112 MET A N 1
ATOM 875 C CA . MET A 1 112 ? 2.737 13.457 12.976 1.00 90.81 112 MET A CA 1
ATOM 876 C C . MET A 1 112 ? 3.441 14.741 12.494 1.00 90.81 112 MET A C 1
ATOM 878 O O . MET A 1 112 ? 4.077 14.729 11.450 1.00 90.81 112 MET A O 1
ATOM 882 N N . ASP A 1 113 ? 3.347 15.850 13.232 1.00 88.19 113 ASP A N 1
ATOM 883 C CA . ASP A 1 113 ? 3.820 17.190 12.825 1.00 88.19 113 ASP A CA 1
ATOM 884 C C . ASP A 1 113 ? 5.314 17.459 13.104 1.00 88.19 113 ASP A C 1
ATOM 886 O O . ASP A 1 113 ? 5.792 18.571 12.883 1.00 88.19 113 ASP A O 1
ATOM 890 N N . ARG A 1 114 ? 6.063 16.487 13.643 1.00 83.81 114 ARG A N 1
ATOM 891 C CA . ARG A 1 114 ? 7.456 16.671 14.108 1.00 83.81 114 ARG A CA 1
ATOM 892 C C . ARG A 1 114 ? 8.414 15.592 13.593 1.00 83.81 114 ARG A C 1
ATOM 894 O O . ARG A 1 114 ? 9.245 15.100 14.351 1.00 83.81 114 ARG A O 1
ATOM 901 N N . GLY A 1 115 ? 8.292 15.239 12.314 1.00 79.00 115 GLY A N 1
ATOM 902 C CA . GLY A 1 115 ? 9.112 14.207 11.677 1.00 79.00 115 GLY A CA 1
ATOM 903 C C . GLY A 1 115 ? 8.484 12.823 11.812 1.00 79.00 115 GLY A C 1
ATOM 904 O O . GLY A 1 115 ? 7.330 12.640 11.425 1.00 79.00 115 GLY A O 1
ATOM 905 N N . ASP A 1 116 ? 9.236 11.859 12.344 1.00 77.94 116 ASP A N 1
ATOM 906 C CA . ASP A 1 116 ? 8.759 10.480 12.465 1.00 77.94 116 ASP A CA 1
ATOM 907 C C . ASP A 1 116 ? 7.520 10.368 13.376 1.00 77.94 116 ASP A C 1
ATOM 909 O O . ASP A 1 116 ? 7.442 11.056 14.404 1.00 77.94 116 ASP A O 1
ATOM 913 N N . PRO A 1 117 ? 6.556 9.482 13.045 1.00 85.94 117 PRO A N 1
ATOM 914 C CA . PRO A 1 117 ? 5.365 9.265 13.859 1.00 85.94 117 PRO A CA 1
ATOM 915 C C . PRO A 1 117 ? 5.724 8.912 15.305 1.00 85.94 117 PRO A C 1
ATOM 917 O O . PRO A 1 117 ? 6.283 7.850 15.584 1.00 85.94 117 PRO A O 1
ATOM 920 N N . LYS A 1 118 ? 5.360 9.782 16.251 1.00 90.19 118 LYS A N 1
ATOM 921 C CA . LYS A 1 118 ? 5.640 9.576 17.677 1.00 90.19 118 LYS A CA 1
ATOM 922 C C . LYS A 1 118 ? 4.398 9.049 18.401 1.00 90.19 118 LYS A C 1
ATOM 924 O O . LYS A 1 118 ? 3.411 9.786 18.457 1.00 90.19 118 LYS A O 1
ATOM 929 N N . PRO A 1 119 ? 4.426 7.845 19.002 1.00 92.81 119 PRO A N 1
ATOM 930 C CA . PRO A 1 119 ? 3.289 7.331 19.759 1.00 92.81 119 PRO A CA 1
ATOM 931 C C . PRO A 1 119 ? 3.061 8.162 21.027 1.00 92.81 119 PRO A C 1
ATOM 933 O O . PRO A 1 119 ? 4.005 8.534 21.731 1.00 92.81 119 PRO A O 1
ATOM 936 N N . LEU A 1 120 ? 1.798 8.463 21.321 1.00 93.88 120 LEU A N 1
ATOM 937 C CA . LEU A 1 120 ? 1.379 9.067 22.581 1.00 93.88 120 LEU A CA 1
ATOM 938 C C . LEU A 1 120 ? 1.206 7.967 23.628 1.00 93.88 120 LEU A C 1
ATOM 940 O O . LEU A 1 120 ? 0.652 6.910 23.338 1.00 93.88 120 LEU A O 1
ATOM 944 N N . THR A 1 121 ? 1.630 8.236 24.861 1.00 92.81 121 THR A N 1
ATOM 945 C CA . THR A 1 121 ? 1.404 7.331 25.992 1.00 92.81 121 THR A CA 1
ATOM 946 C C . THR A 1 121 ? -0.021 7.515 26.519 1.00 92.81 121 THR A C 1
ATOM 948 O O . THR A 1 121 ? -0.338 8.604 27.008 1.00 92.81 121 THR A O 1
ATOM 951 N N . PRO A 1 122 ? -0.895 6.498 26.425 1.00 92.88 122 PRO A N 1
ATOM 952 C CA . PRO A 1 122 ? -2.225 6.575 27.003 1.00 92.88 122 PRO A CA 1
ATOM 953 C C . PRO A 1 122 ? -2.187 6.423 28.526 1.00 92.88 122 PRO A C 1
ATOM 955 O O . PRO A 1 122 ? -1.329 5.739 29.080 1.00 92.88 122 PRO A O 1
ATOM 958 N N . SER A 1 123 ? -3.167 7.020 29.197 1.00 91.75 123 SER A N 1
ATOM 959 C CA . SER A 1 123 ? -3.410 6.854 30.633 1.00 91.75 123 SER A CA 1
ATOM 960 C C . SER A 1 123 ? -4.828 6.330 30.871 1.00 91.75 123 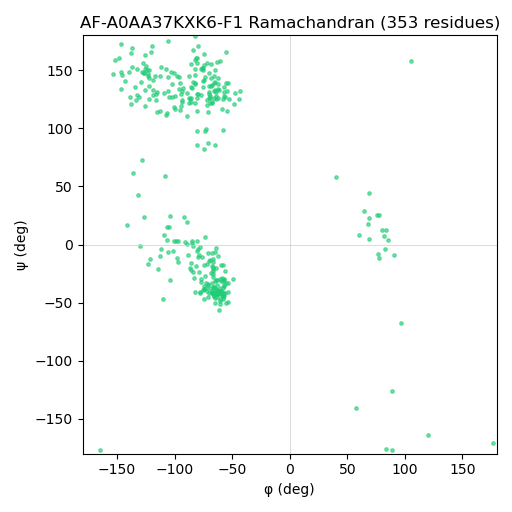SER A C 1
ATOM 962 O O . SER A 1 123 ? -5.756 6.848 30.243 1.00 91.75 123 SER A O 1
ATOM 964 N N . PRO A 1 124 ? -5.048 5.351 31.763 1.00 92.06 124 PRO A N 1
ATOM 965 C CA . PRO A 1 124 ? -6.393 4.897 32.094 1.00 92.06 124 PRO A CA 1
ATOM 966 C C . PRO A 1 124 ? -7.157 5.980 32.865 1.00 92.06 124 PRO A C 1
ATOM 968 O O . PRO A 1 124 ? -6.630 6.603 33.786 1.00 92.06 124 PRO A O 1
ATOM 971 N N . ASN A 1 125 ? -8.419 6.200 32.502 1.00 88.88 125 ASN A N 1
ATOM 972 C CA . ASN A 1 125 ? -9.330 7.046 33.269 1.00 88.88 125 ASN A CA 1
ATOM 973 C C . ASN A 1 125 ? -9.967 6.277 34.444 1.00 88.88 125 ASN A C 1
ATOM 975 O O . ASN A 1 125 ? -9.764 5.075 34.606 1.00 88.88 125 ASN A O 1
ATOM 979 N N . SER A 1 126 ? -10.810 6.947 35.238 1.00 85.81 126 SER A N 1
ATOM 980 C CA . SER A 1 126 ? -11.514 6.336 36.383 1.00 85.81 126 SER A CA 1
ATOM 981 C C . SER A 1 126 ? -12.425 5.153 36.023 1.00 85.81 126 SER A C 1
ATOM 983 O O . SER A 1 126 ? -12.786 4.369 36.895 1.00 85.81 126 SER A O 1
ATOM 985 N N . LYS A 1 127 ? -12.798 5.007 34.747 1.00 80.94 127 LYS A N 1
ATOM 986 C CA . LYS A 1 127 ? -13.602 3.895 34.214 1.00 80.94 127 LYS A CA 1
ATOM 987 C C . LYS A 1 127 ? -12.743 2.810 33.541 1.00 80.94 127 LYS A C 1
ATOM 989 O O . LYS A 1 127 ? -13.299 1.867 32.982 1.00 80.94 127 LYS A O 1
ATOM 994 N N . GLY A 1 128 ? -11.415 2.949 33.564 1.00 83.50 128 GLY A N 1
ATOM 995 C CA . GLY A 1 128 ? -10.455 2.016 32.972 1.00 83.50 128 GLY A CA 1
ATOM 996 C C . GLY A 1 128 ? -10.227 2.169 31.465 1.00 83.50 128 GLY A C 1
ATOM 997 O O . GLY A 1 128 ? -9.540 1.337 30.887 1.00 83.50 128 GLY A O 1
ATOM 998 N N . TYR A 1 129 ? -10.777 3.196 30.806 1.00 88.44 129 TYR A N 1
ATOM 999 C CA . TYR A 1 129 ? -10.499 3.443 29.385 1.00 88.44 129 TYR A CA 1
ATOM 1000 C C . TYR A 1 129 ? -9.227 4.262 29.213 1.00 88.44 129 TYR A C 1
ATOM 1002 O O . TYR A 1 129 ? -9.057 5.290 29.870 1.00 88.44 129 TYR A O 1
ATOM 1010 N N . HIS A 1 130 ? -8.385 3.859 28.267 1.00 94.00 130 HIS A N 1
ATOM 1011 C CA . HIS A 1 130 ? -7.228 4.639 27.854 1.00 94.00 130 HIS A CA 1
ATOM 1012 C C . HIS A 1 130 ? -7.638 5.979 27.225 1.00 94.00 130 HIS A C 1
ATOM 1014 O O . HIS A 1 130 ? -8.446 6.035 26.292 1.00 94.00 130 HIS A O 1
ATOM 1020 N N . THR A 1 131 ? -7.062 7.067 27.734 1.00 95.69 131 THR A N 1
ATOM 1021 C CA . THR A 1 131 ? -7.210 8.427 27.211 1.00 95.69 131 THR A CA 1
ATOM 1022 C C . THR A 1 131 ? -5.854 9.020 26.854 1.00 95.69 131 THR A C 1
ATOM 1024 O O . THR A 1 131 ? -4.846 8.707 27.485 1.00 95.69 131 THR A O 1
ATOM 1027 N N . VAL A 1 132 ? -5.835 9.912 25.869 1.00 96.31 132 VAL A N 1
ATOM 1028 C CA . VAL A 1 132 ? -4.657 10.689 25.459 1.00 96.31 132 VAL A CA 1
ATOM 1029 C C . VAL A 1 132 ? -4.996 12.173 25.430 1.00 96.31 132 VAL A C 1
ATOM 1031 O O . VAL A 1 132 ? -6.157 12.554 25.283 1.00 96.31 132 VAL A O 1
ATOM 1034 N N . CYS A 1 133 ? -3.975 13.016 25.566 1.00 95.12 133 CYS A N 1
ATOM 1035 C CA . CYS A 1 133 ? -4.128 14.460 25.461 1.00 95.12 133 CYS A CA 1
ATOM 1036 C C . CYS A 1 133 ? -3.696 14.930 24.069 1.00 95.12 133 CYS A C 1
ATOM 1038 O O . CYS A 1 133 ? -2.528 14.787 23.702 1.00 95.12 133 CYS A O 1
ATOM 1040 N N . LEU A 1 134 ? -4.633 15.493 23.309 1.00 94.81 134 LEU A N 1
ATOM 1041 C CA . LEU A 1 134 ? -4.359 16.157 22.038 1.00 94.81 134 LEU A CA 1
ATOM 1042 C C . LEU A 1 134 ? -4.237 17.660 22.280 1.00 94.81 134 LEU A C 1
ATOM 1044 O O . LEU A 1 134 ? -4.906 18.223 23.149 1.00 94.81 134 LEU A O 1
ATOM 1048 N N . SER A 1 135 ? -3.347 18.323 21.544 1.00 91.38 135 SER A N 1
ATOM 1049 C CA . SER A 1 135 ? -3.143 19.761 21.710 1.00 91.38 135 SER A CA 1
ATOM 1050 C C . SER A 1 135 ? -2.786 20.485 20.422 1.00 91.38 135 SER A C 1
ATOM 1052 O O . SER A 1 135 ? -1.913 20.038 19.673 1.00 91.38 135 SER A O 1
ATOM 1054 N N . ARG A 1 136 ? -3.467 21.618 20.209 1.00 87.69 136 ARG A N 1
ATOM 1055 C CA . ARG A 1 136 ? -3.225 22.642 19.180 1.00 87.69 136 ARG A CA 1
ATOM 1056 C C . ARG A 1 136 ? -3.350 24.014 19.855 1.00 87.69 136 ARG A C 1
ATOM 1058 O O . ARG A 1 136 ? -4.268 24.779 19.586 1.00 87.69 136 ARG A O 1
ATOM 1065 N N . GLY A 1 137 ? -2.485 24.262 20.839 1.00 85.00 137 GLY A N 1
ATOM 1066 C CA . GLY A 1 137 ? -2.564 25.415 21.745 1.00 85.00 137 GLY A CA 1
ATOM 1067 C C . GLY A 1 137 ? -3.261 25.058 23.060 1.00 85.00 137 GLY A C 1
ATOM 1068 O O 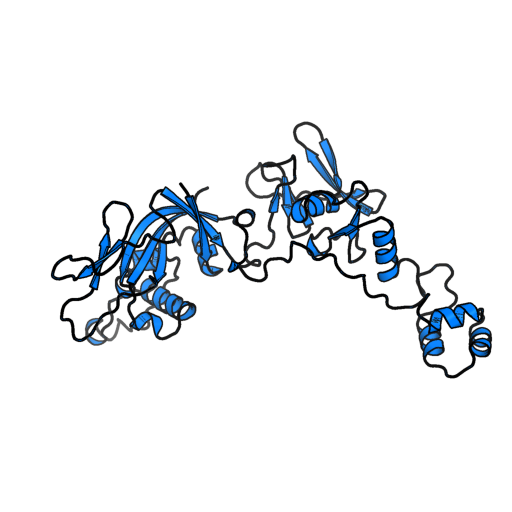. GLY A 1 137 ? -2.602 24.976 24.094 1.00 85.00 137 GLY A O 1
ATOM 1069 N N . ALA A 1 138 ? -4.563 24.764 23.018 1.00 87.50 138 ALA A N 1
ATOM 1070 C CA . ALA A 1 138 ? -5.295 24.202 24.159 1.00 87.50 138 ALA A CA 1
ATOM 1071 C C . ALA A 1 138 ? -5.065 22.684 24.278 1.00 87.50 138 ALA A C 1
ATOM 1073 O O . ALA A 1 138 ? -4.695 22.034 23.297 1.00 87.50 138 ALA A O 1
ATOM 1074 N N . ARG A 1 139 ? -5.235 22.123 25.480 1.00 90.56 139 ARG A N 1
ATOM 1075 C CA . ARG A 1 139 ? -5.113 20.683 25.761 1.00 90.56 139 ARG A CA 1
ATOM 1076 C C . ARG A 1 139 ? -6.497 20.074 25.945 1.00 90.56 139 ARG A C 1
ATOM 1078 O O . ARG A 1 139 ? -7.250 20.536 26.795 1.00 90.56 139 ARG A O 1
ATOM 1085 N N . GLU A 1 140 ? -6.786 19.015 25.202 1.00 92.94 140 GLU A N 1
ATOM 1086 C CA . GLU A 1 140 ? -8.049 18.284 25.273 1.00 92.94 140 GLU A CA 1
ATOM 1087 C C . GLU A 1 140 ? -7.789 16.798 25.517 1.00 92.94 140 GLU A C 1
ATOM 1089 O O . GLU A 1 140 ? -6.940 16.185 24.865 1.00 92.94 140 GLU A O 1
ATOM 1094 N N . THR A 1 141 ? -8.516 16.209 26.465 1.00 93.94 141 THR A N 1
ATOM 1095 C CA . THR A 1 141 ? -8.410 14.782 26.785 1.00 93.94 141 THR A CA 1
ATOM 1096 C C . THR A 1 141 ? -9.453 13.999 26.004 1.00 93.94 141 THR A C 1
ATOM 1098 O O . THR A 1 141 ? -10.650 14.224 26.158 1.00 93.94 141 THR A O 1
ATOM 1101 N N . HIS A 1 142 ? -8.993 13.033 25.215 1.00 94.81 142 HIS A N 1
ATOM 1102 C CA . HIS A 1 142 ? -9.822 12.218 24.334 1.00 94.81 142 HIS A CA 1
ATOM 1103 C C . HIS A 1 142 ? -9.656 10.731 24.654 1.00 94.81 142 HIS A C 1
ATOM 1105 O O . HIS A 1 142 ? -8.568 10.279 25.017 1.00 94.81 142 HIS A O 1
ATOM 1111 N N . ALA A 1 143 ? -10.730 9.951 24.526 1.00 94.88 143 ALA A N 1
ATOM 1112 C CA . ALA A 1 143 ? -10.670 8.500 24.693 1.00 94.88 143 ALA A CA 1
ATOM 1113 C C . ALA A 1 143 ? -10.066 7.840 23.447 1.00 94.88 143 ALA A C 1
ATOM 1115 O O . ALA A 1 143 ? -10.539 8.073 22.335 1.00 94.88 143 ALA A O 1
ATOM 1116 N N . VAL A 1 144 ? -9.054 6.988 23.637 1.00 95.38 144 VAL A N 1
ATOM 1117 C CA . VAL A 1 144 ? -8.302 6.363 22.537 1.00 95.38 144 VAL A CA 1
ATOM 1118 C C . VAL A 1 144 ? -9.220 5.527 21.658 1.00 95.38 144 VAL A C 1
ATOM 1120 O O . VAL A 1 144 ? -9.281 5.759 20.455 1.00 95.38 144 VAL A O 1
ATOM 1123 N N . HIS A 1 145 ? -10.009 4.631 22.256 1.00 93.38 145 HIS A N 1
ATOM 1124 C CA . HIS A 1 145 ? -10.952 3.794 21.514 1.00 93.38 145 HIS A CA 1
ATOM 1125 C C . HIS A 1 145 ? -11.923 4.615 20.654 1.00 93.38 145 HIS A C 1
ATOM 1127 O O . HIS A 1 145 ? -12.303 4.186 19.571 1.00 93.38 145 HIS A O 1
ATOM 1133 N N . ARG A 1 146 ? -12.315 5.815 21.103 1.00 93.75 146 ARG A N 1
ATOM 1134 C CA . ARG A 1 146 ? -13.240 6.671 20.360 1.00 93.75 146 ARG A CA 1
ATOM 1135 C C . ARG A 1 146 ? -12.555 7.310 19.165 1.00 93.75 146 ARG A C 1
ATOM 1137 O O . ARG A 1 146 ? -13.084 7.218 18.066 1.00 93.75 146 ARG A O 1
ATOM 1144 N N . LEU A 1 147 ? -11.359 7.862 19.368 1.00 95.25 147 LEU A N 1
ATOM 1145 C CA . LEU A 1 147 ? -10.540 8.401 18.283 1.00 95.25 147 LEU A CA 1
ATOM 1146 C C . LEU A 1 147 ? -10.240 7.335 17.228 1.00 95.25 147 LEU A C 1
ATOM 1148 O O . LEU A 1 147 ? -10.361 7.606 16.037 1.00 95.25 147 LEU A O 1
ATOM 1152 N N . VAL A 1 148 ? -9.875 6.121 17.651 1.00 92.88 148 VAL A N 1
ATOM 1153 C CA . VAL A 1 148 ? -9.604 5.003 16.740 1.00 92.88 148 VAL A CA 1
ATOM 1154 C C . VAL A 1 148 ? -10.880 4.598 15.999 1.00 92.88 148 VAL A C 1
ATOM 1156 O O . VAL A 1 148 ? -10.867 4.532 14.773 1.00 92.88 148 VAL A O 1
ATOM 1159 N N . CYS A 1 149 ? -11.992 4.377 16.704 1.00 90.31 149 CYS A N 1
ATOM 1160 C CA . CYS A 1 149 ? -13.250 3.963 16.082 1.00 90.31 149 CYS A CA 1
ATOM 1161 C C . CYS A 1 149 ? -13.752 5.005 15.070 1.00 90.31 149 CYS A C 1
ATOM 1163 O O . CYS A 1 149 ? -14.006 4.661 13.919 1.00 90.31 149 CYS A O 1
ATOM 1165 N N . GLU A 1 150 ? -13.787 6.287 15.450 1.00 91.88 150 GLU A N 1
ATOM 1166 C CA . GLU A 1 150 ? -14.181 7.382 14.556 1.00 91.88 150 GLU A CA 1
ATOM 1167 C C . GLU A 1 150 ? -13.236 7.515 13.362 1.00 91.88 150 GLU A C 1
ATOM 1169 O O . GLU A 1 150 ? -13.684 7.700 12.230 1.00 91.88 150 GLU A O 1
ATOM 1174 N N . SER A 1 151 ? -11.928 7.353 13.589 1.00 91.12 151 SER A N 1
ATOM 1175 C CA . SER A 1 151 ? -10.953 7.377 12.504 1.00 91.12 151 SER A CA 1
ATOM 1176 C C . SER A 1 151 ? -11.241 6.250 11.525 1.00 91.12 151 SER A C 1
ATOM 1178 O O . SER A 1 151 ? -11.450 6.530 10.354 1.00 91.12 151 SER A O 1
ATOM 1180 N N . PHE A 1 152 ? -11.301 4.986 11.947 1.00 86.12 152 PHE A N 1
ATOM 1181 C CA . PHE A 1 152 ? -11.398 3.841 11.030 1.00 86.12 152 PHE A CA 1
ATOM 1182 C C . PHE A 1 152 ? -12.801 3.610 10.461 1.00 86.12 152 PHE A C 1
ATOM 1184 O O . PHE A 1 152 ? -12.914 3.384 9.253 1.00 86.12 152 PHE A O 1
ATOM 1191 N N . TYR A 1 153 ? -13.840 3.734 11.284 1.00 84.31 153 TYR A N 1
ATOM 1192 C CA . TYR A 1 153 ? -15.231 3.422 10.941 1.00 84.31 153 TYR A CA 1
ATOM 1193 C C . TYR A 1 153 ? -16.089 4.652 10.630 1.00 84.31 153 TYR A C 1
ATOM 1195 O O . TYR A 1 153 ? -17.217 4.499 10.171 1.00 84.31 153 TYR A O 1
ATOM 1203 N N . GLY A 1 154 ? -15.549 5.860 10.802 1.00 86.25 154 GLY A N 1
ATOM 1204 C CA . GLY A 1 154 ? -16.291 7.097 10.590 1.00 86.25 154 GLY A CA 1
ATOM 1205 C C . GLY A 1 154 ? -17.130 7.498 11.808 1.00 86.25 154 GLY A C 1
ATOM 1206 O O . GLY A 1 154 ? -17.047 6.859 12.862 1.00 86.25 154 GLY A O 1
ATOM 1207 N N . PRO A 1 155 ? -17.918 8.581 11.686 1.00 87.75 155 PRO A N 1
ATOM 1208 C CA . PRO A 1 155 ? -18.702 9.108 12.795 1.00 87.75 155 PRO A CA 1
ATOM 1209 C C . PRO A 1 155 ? -19.715 8.075 13.311 1.00 87.75 155 PRO A C 1
ATOM 1211 O O . PRO A 1 155 ? -20.101 7.164 12.574 1.00 87.75 155 PRO A O 1
ATOM 1214 N N . PRO A 1 156 ? -20.174 8.218 14.567 1.00 86.56 156 PRO A N 1
ATOM 1215 C CA . PRO A 1 156 ? -21.169 7.320 15.134 1.00 86.56 156 PRO A CA 1
ATOM 1216 C C . PRO A 1 156 ? -22.421 7.257 14.241 1.00 86.56 156 PRO A C 1
ATOM 1218 O O . PRO A 1 156 ? -22.944 8.308 13.861 1.00 86.56 156 PRO A O 1
ATOM 1221 N N . PRO A 1 157 ? -22.941 6.054 13.929 1.00 83.38 157 PRO A N 1
ATOM 1222 C CA . PRO A 1 157 ? -24.088 5.897 13.031 1.00 83.38 157 PRO A CA 1
ATOM 1223 C C . PRO A 1 157 ? -25.382 6.475 13.618 1.00 83.38 157 PRO A C 1
ATOM 1225 O O . PRO A 1 157 ? -26.301 6.817 12.880 1.00 83.38 157 PRO A O 1
ATOM 1228 N N . THR A 1 158 ? -25.463 6.598 14.948 1.00 82.62 158 THR A N 1
ATOM 1229 C CA . THR A 1 158 ? -26.577 7.242 15.651 1.00 82.62 158 THR A CA 1
ATOM 1230 C C . THR A 1 158 ? -26.060 8.138 16.783 1.00 82.62 158 THR A C 1
ATOM 1232 O O . THR A 1 158 ? -25.008 7.844 17.356 1.00 82.62 158 THR A O 1
ATOM 1235 N N . PRO A 1 159 ? -26.792 9.200 17.181 1.00 79.50 159 PRO A N 1
ATOM 1236 C CA . PRO A 1 159 ? -26.363 10.127 18.240 1.00 79.50 159 PRO A CA 1
ATOM 1237 C C . PRO A 1 159 ? -26.081 9.491 19.615 1.00 79.50 159 PRO A C 1
ATOM 1239 O O . PRO A 1 159 ? -25.429 10.110 20.451 1.00 79.50 159 PRO A O 1
ATOM 1242 N N . GLY A 1 160 ? -26.562 8.267 19.861 1.00 80.50 160 GLY A N 1
ATOM 1243 C CA . GLY A 1 160 ? -26.340 7.511 21.098 1.00 80.50 160 GLY A CA 1
ATOM 1244 C C . GLY A 1 160 ? -25.366 6.337 20.968 1.00 80.50 160 GLY A C 1
ATOM 1245 O O . GLY A 1 160 ? -25.204 5.591 21.936 1.00 80.50 160 GLY A O 1
ATOM 1246 N N . ALA A 1 161 ? -24.748 6.138 19.799 1.00 84.94 161 ALA A N 1
ATOM 1247 C CA . ALA A 1 161 ? -23.833 5.026 19.582 1.00 84.94 161 ALA A CA 1
ATOM 1248 C C . ALA A 1 161 ? -22.583 5.163 20.466 1.00 84.94 161 ALA A C 1
ATOM 1250 O O . ALA A 1 161 ? -21.959 6.222 20.560 1.00 84.94 161 ALA A O 1
ATOM 1251 N N . GLN A 1 162 ? -22.218 4.064 21.116 1.00 86.56 162 GLN A N 1
ATOM 1252 C CA . GLN A 1 162 ? -21.019 3.927 21.928 1.00 86.56 162 GLN A CA 1
ATOM 1253 C C . GLN A 1 162 ? -20.057 2.960 21.253 1.00 86.56 162 GLN A C 1
ATOM 1255 O O . GLN A 1 162 ? -20.462 2.058 20.520 1.00 86.56 162 GLN A O 1
ATOM 1260 N N . VAL A 1 163 ? -18.771 3.151 21.524 1.00 88.81 163 VAL A N 1
ATOM 1261 C CA . VAL A 1 163 ? -17.742 2.226 21.066 1.00 88.81 163 VAL A CA 1
ATOM 1262 C C . VAL A 1 163 ? -17.700 1.024 22.003 1.00 88.81 163 VAL A C 1
ATOM 1264 O O . VAL A 1 163 ? -17.548 1.171 23.219 1.00 88.81 163 VAL A O 1
ATOM 1267 N N . ARG A 1 164 ? -17.818 -0.162 21.422 1.00 86.00 164 ARG A N 1
ATOM 1268 C CA . ARG A 1 164 ? -17.752 -1.463 22.088 1.00 86.00 164 ARG A CA 1
ATOM 1269 C C . ARG A 1 164 ? -16.350 -2.045 21.939 1.00 86.00 164 ARG A C 1
ATOM 1271 O O . ARG A 1 164 ? -15.715 -1.831 20.911 1.00 86.00 164 ARG A O 1
ATOM 1278 N N . HIS A 1 165 ? -15.887 -2.756 22.966 1.00 83.19 165 HIS A N 1
ATOM 1279 C CA . HIS A 1 165 ? -14.657 -3.557 22.921 1.00 83.19 165 HIS A CA 1
ATOM 1280 C C . HIS A 1 165 ? -15.070 -5.024 22.879 1.00 83.19 165 HIS A C 1
ATOM 1282 O O . HIS A 1 165 ? -15.662 -5.522 23.837 1.00 83.19 165 HIS A O 1
ATOM 1288 N N . LEU A 1 166 ? -14.796 -5.688 21.760 1.00 75.38 166 LEU A N 1
ATOM 1289 C CA . LEU A 1 166 ? -15.316 -7.022 21.463 1.00 75.38 166 LEU A CA 1
ATOM 1290 C C . LEU A 1 166 ? -14.675 -8.133 22.302 1.00 75.38 166 LEU A C 1
ATOM 1292 O O . LEU A 1 166 ? -15.233 -9.217 22.372 1.00 75.38 166 LEU A O 1
ATOM 1296 N N . ASP A 1 167 ? -13.533 -7.879 22.932 1.00 71.25 167 ASP A N 1
ATOM 1297 C CA . ASP A 1 167 ? -12.857 -8.779 23.874 1.00 71.25 167 ASP A CA 1
ATOM 1298 C C . ASP A 1 167 ? -13.087 -8.405 25.351 1.00 71.25 167 ASP A C 1
ATOM 1300 O O . ASP A 1 167 ? -12.529 -9.037 26.246 1.00 71.25 167 ASP A O 1
ATOM 1304 N N . CYS A 1 168 ? -13.897 -7.371 25.616 1.00 69.44 168 CYS A N 1
ATOM 1305 C CA . CYS A 1 168 ? -14.107 -6.767 26.936 1.00 69.44 168 CYS A CA 1
ATOM 1306 C C . CYS A 1 168 ? -12.856 -6.182 27.626 1.00 69.44 168 CYS A C 1
ATOM 1308 O O . CYS A 1 168 ? -12.961 -5.723 28.771 1.00 69.44 168 CYS A O 1
ATOM 1310 N N . ASP A 1 169 ? -11.715 -6.104 26.940 1.00 77.06 169 ASP A N 1
ATOM 1311 C CA . ASP A 1 169 ? -10.521 -5.421 27.420 1.00 77.06 169 ASP A CA 1
ATOM 1312 C C . ASP A 1 169 ? -10.546 -3.944 27.001 1.00 77.06 169 ASP A C 1
ATOM 1314 O O . ASP A 1 169 ? -10.371 -3.579 25.840 1.00 77.06 169 ASP A O 1
ATOM 1318 N N . ARG A 1 170 ? -10.726 -3.052 27.983 1.00 83.81 170 ARG A N 1
ATOM 1319 C CA . ARG A 1 170 ? -10.759 -1.591 27.773 1.00 83.81 170 ARG A CA 1
ATOM 1320 C C . ARG A 1 170 ? -9.404 -0.997 27.385 1.00 83.81 170 ARG A C 1
ATOM 1322 O O . ARG A 1 170 ? -9.356 0.171 26.985 1.00 83.81 170 ARG A O 1
ATOM 1329 N N . ALA A 1 171 ? -8.320 -1.758 27.531 1.00 81.56 171 ALA A N 1
ATOM 1330 C CA . ALA A 1 171 ? -6.994 -1.365 27.083 1.00 81.56 171 ALA A CA 1
ATOM 1331 C C . ALA A 1 171 ? -6.781 -1.661 25.589 1.00 81.56 171 ALA A C 1
ATOM 1333 O O . ALA A 1 171 ? -6.050 -0.915 24.929 1.00 81.56 171 ALA A O 1
ATOM 1334 N N . ASN A 1 172 ? -7.447 -2.685 25.036 1.00 83.12 172 ASN A N 1
ATOM 1335 C CA . ASN A 1 172 ? -7.308 -3.093 23.640 1.00 83.12 172 ASN A CA 1
ATOM 1336 C C . ASN A 1 172 ? -8.143 -2.213 22.696 1.00 83.12 172 ASN A C 1
ATOM 1338 O O . ASN A 1 172 ? -9.261 -2.540 22.301 1.00 83.12 172 ASN A O 1
ATOM 1342 N N . SER A 1 173 ? -7.563 -1.088 22.285 1.00 90.31 173 SER A N 1
ATOM 1343 C CA . SER A 1 173 ? -8.189 -0.146 21.349 1.00 90.31 173 SER A CA 1
ATOM 1344 C C . SER A 1 173 ? -7.896 -0.442 19.870 1.00 90.31 173 SER A C 1
ATOM 1346 O O . SER A 1 173 ? -8.019 0.459 19.043 1.00 90.31 173 SER A O 1
ATOM 1348 N N . THR A 1 174 ? -7.483 -1.662 19.500 1.00 85.81 174 THR A N 1
ATOM 1349 C CA . THR A 1 174 ? -7.239 -1.996 18.082 1.00 85.81 174 THR A CA 1
ATOM 1350 C C . THR A 1 174 ? -8.536 -1.872 17.270 1.00 85.81 174 THR A C 1
ATOM 1352 O O . THR A 1 174 ? -9.573 -2.342 17.733 1.00 85.81 174 THR A O 1
ATOM 1355 N N . PRO A 1 175 ? -8.537 -1.312 16.040 1.00 85.88 175 PRO A N 1
ATOM 1356 C CA . PRO A 1 175 ? -9.767 -1.157 15.256 1.00 85.88 175 PRO A CA 1
ATOM 1357 C C . PRO A 1 175 ? -10.529 -2.477 15.097 1.00 85.88 175 PRO A C 1
ATOM 1359 O O . PRO A 1 175 ? -11.740 -2.525 15.272 1.00 85.88 175 PRO A O 1
ATOM 1362 N N . ALA A 1 176 ? -9.809 -3.581 14.868 1.00 79.88 176 ALA A N 1
ATOM 1363 C CA . ALA A 1 176 ? -10.400 -4.910 14.747 1.00 79.88 176 ALA A CA 1
ATOM 1364 C C . ALA A 1 176 ? -11.194 -5.344 15.995 1.00 79.88 176 ALA A C 1
ATOM 1366 O O . ALA A 1 176 ? -12.168 -6.085 15.846 1.00 79.88 176 ALA A O 1
ATOM 1367 N N . ASN A 1 177 ? -10.825 -4.852 17.181 1.00 81.75 177 ASN A N 1
ATOM 1368 C CA . ASN A 1 177 ? -11.509 -5.093 18.449 1.00 81.75 177 ASN A CA 1
ATOM 1369 C C . ASN A 1 177 ? -12.627 -4.079 18.757 1.00 81.75 177 ASN A C 1
ATOM 1371 O O . ASN A 1 177 ? -13.393 -4.284 19.693 1.00 81.75 177 ASN A O 1
ATOM 1375 N N . LEU A 1 178 ? -12.751 -2.998 17.983 1.00 87.00 178 LEU A N 1
ATOM 1376 C CA . LEU A 1 178 ? -13.737 -1.945 18.221 1.00 87.00 178 LEU A CA 1
ATOM 1377 C C . LEU A 1 178 ? -14.922 -2.037 17.258 1.00 87.00 178 LEU A C 1
ATOM 1379 O O . LEU A 1 178 ? -14.776 -2.465 16.111 1.00 87.00 178 LEU A O 1
ATOM 1383 N N . ASP A 1 179 ? -16.098 -1.631 17.727 1.00 85.50 179 ASP A N 1
ATOM 1384 C CA . ASP A 1 179 ? -17.308 -1.514 16.908 1.00 85.50 179 ASP A CA 1
ATOM 1385 C C . ASP A 1 179 ? -18.249 -0.435 17.465 1.00 85.50 179 ASP A C 1
ATOM 1387 O O . ASP A 1 179 ? -18.178 -0.090 18.648 1.00 85.50 179 ASP A O 1
ATOM 1391 N N . TRP A 1 180 ? -19.144 0.089 16.632 1.00 86.06 180 TRP A N 1
ATOM 1392 C CA . TRP A 1 180 ? -20.249 0.929 17.085 1.00 86.06 180 TRP A CA 1
ATOM 1393 C C . TRP A 1 180 ? -21.407 0.056 17.571 1.00 86.06 180 TRP A C 1
ATOM 1395 O O . TRP A 1 180 ? -21.780 -0.930 16.941 1.00 86.06 180 TRP A O 1
ATOM 1405 N N . GLY A 1 181 ? -22.039 0.438 18.674 1.00 82.81 181 GLY A N 1
ATOM 1406 C CA . GLY A 1 181 ? -23.295 -0.177 19.085 1.00 82.81 181 GLY A CA 1
ATOM 1407 C C . GLY A 1 181 ? -24.025 0.627 20.141 1.00 82.81 181 GLY A C 1
ATOM 1408 O O . GLY A 1 181 ? -23.620 1.725 20.523 1.00 82.81 181 GLY A O 1
ATOM 1409 N N . THR A 1 182 ? -25.140 0.091 20.605 1.00 79.38 182 THR A N 1
ATOM 1410 C CA . THR A 1 182 ? -25.936 0.707 21.660 1.00 79.38 182 THR A CA 1
ATOM 1411 C C . THR A 1 182 ? -25.395 0.344 23.043 1.00 79.38 182 THR A C 1
ATOM 1413 O O . THR A 1 182 ? -24.585 -0.569 23.222 1.00 79.38 182 THR A O 1
ATOM 1416 N N . HIS A 1 183 ? -25.881 1.045 24.069 1.00 67.94 183 HIS A N 1
ATOM 1417 C CA . HIS A 1 183 ? -25.607 0.678 25.458 1.00 67.94 183 HIS A CA 1
ATOM 1418 C C . HIS A 1 183 ? -26.120 -0.737 25.799 1.00 67.94 183 HIS A C 1
ATOM 1420 O O . HIS A 1 183 ? -25.518 -1.423 26.624 1.00 67.94 183 HIS A O 1
ATOM 1426 N N . ALA A 1 184 ? -27.213 -1.183 25.165 1.00 66.31 184 ALA A N 1
ATOM 1427 C CA . ALA A 1 184 ? -27.739 -2.535 25.334 1.00 66.31 184 ALA A CA 1
ATOM 1428 C C . ALA A 1 184 ? -26.778 -3.582 24.752 1.00 66.31 184 ALA A C 1
ATOM 1430 O O . ALA A 1 184 ? -26.498 -4.574 25.421 1.00 66.31 184 ALA A O 1
ATOM 1431 N N . ASP A 1 185 ? -26.198 -3.314 23.582 1.00 67.69 185 ASP A N 1
ATOM 1432 C CA . ASP A 1 185 ? -25.243 -4.225 22.940 1.00 67.69 185 ASP A CA 1
ATOM 1433 C C . ASP A 1 185 ? -23.932 -4.319 23.737 1.00 67.69 185 ASP A C 1
ATOM 1435 O O . ASP A 1 185 ? -23.408 -5.405 23.962 1.00 67.69 185 ASP A O 1
ATOM 1439 N N . ASN A 1 186 ? -23.444 -3.193 24.270 1.00 66.06 186 ASN A N 1
ATOM 1440 C CA . ASN A 1 186 ? -22.271 -3.175 25.152 1.00 66.06 186 ASN A CA 1
ATOM 1441 C C . ASN A 1 186 ? -22.515 -3.955 26.464 1.00 66.06 186 ASN A C 1
ATOM 1443 O O . ASN A 1 186 ? -21.617 -4.591 27.018 1.00 66.06 186 ASN A O 1
ATOM 1447 N N . TRP A 1 187 ? -23.748 -3.920 26.984 1.00 60.19 187 TRP A N 1
ATOM 1448 C CA . TRP A 1 187 ? -24.137 -4.733 28.137 1.00 60.19 187 TRP A CA 1
ATOM 1449 C C . TRP A 1 187 ? -24.232 -6.225 27.790 1.00 60.19 187 TRP A C 1
ATOM 1451 O O . TRP A 1 187 ? -23.896 -7.062 28.629 1.00 60.19 187 TRP A O 1
ATOM 1461 N N . GLN A 1 188 ? -24.643 -6.564 26.566 1.00 60.19 188 GLN A N 1
ATOM 1462 C CA . GLN A 1 188 ? -24.645 -7.940 26.067 1.00 60.19 188 GLN A CA 1
ATOM 1463 C C . GLN A 1 188 ? -23.223 -8.494 25.885 1.00 60.19 188 GLN A C 1
ATOM 1465 O O . GLN A 1 188 ? -22.968 -9.607 26.339 1.00 60.19 188 GLN A O 1
ATOM 1470 N N . ASP A 1 189 ? -22.271 -7.719 25.351 1.00 58.78 189 ASP A N 1
ATOM 1471 C CA . ASP A 1 189 ? -20.860 -8.147 25.250 1.00 58.78 189 ASP A CA 1
ATOM 1472 C C . ASP A 1 189 ? -20.274 -8.496 26.615 1.00 58.78 189 ASP A C 1
ATOM 1474 O O . ASP A 1 189 ? -19.648 -9.539 26.805 1.00 58.78 189 ASP A O 1
ATOM 1478 N N . ARG A 1 190 ? -20.561 -7.657 27.615 1.00 56.59 190 ARG A N 1
ATOM 1479 C CA . ARG A 1 190 ? -20.118 -7.880 28.993 1.00 56.59 190 ARG A CA 1
ATOM 1480 C C . ARG A 1 190 ? -20.655 -9.189 29.582 1.00 56.59 190 ARG A C 1
ATOM 1482 O O . ARG A 1 190 ? -19.991 -9.778 30.435 1.00 56.59 190 ARG A O 1
ATOM 1489 N N . LYS A 1 191 ? -21.832 -9.651 29.144 1.00 52.91 191 LYS A N 1
ATOM 1490 C CA . LYS A 1 191 ? -22.363 -10.972 29.514 1.00 52.91 191 LYS A CA 1
ATOM 1491 C C . LYS A 1 191 ? -21.645 -12.109 28.790 1.00 52.91 191 LYS A C 1
ATOM 1493 O O . LYS A 1 191 ? -21.428 -13.146 29.407 1.00 52.91 191 LYS A O 1
ATOM 1498 N N . GLY A 1 192 ? -21.254 -11.906 27.531 1.00 49.50 192 GLY A N 1
ATOM 1499 C CA . GLY A 1 192 ? -20.540 -12.899 26.722 1.00 49.50 192 GLY A CA 1
ATOM 1500 C C . GLY A 1 192 ? -19.149 -13.257 27.249 1.00 49.50 192 GLY A C 1
ATOM 1501 O O . GLY A 1 192 ? -18.736 -14.406 27.144 1.00 49.50 192 GLY A O 1
ATOM 1502 N N . HIS A 1 193 ? -18.460 -12.313 27.896 1.00 50.78 193 HIS A N 1
ATOM 1503 C CA . HIS A 1 193 ? -17.095 -12.507 28.409 1.00 50.78 193 HIS A CA 1
ATOM 1504 C C . HIS A 1 193 ? -17.012 -12.705 29.933 1.00 50.78 193 HIS A C 1
ATOM 1506 O O . HIS A 1 193 ? -15.981 -12.436 30.544 1.00 50.78 193 HIS A O 1
ATOM 1512 N N . GLY A 1 194 ? -18.091 -13.175 30.570 1.00 49.31 194 GLY A N 1
ATOM 1513 C CA . GLY A 1 194 ? -18.045 -13.596 31.976 1.00 49.31 194 GLY A CA 1
ATOM 1514 C C . GLY A 1 194 ? -18.045 -12.455 32.998 1.00 49.31 194 GLY A C 1
ATOM 1515 O O . GLY A 1 194 ? -17.586 -12.632 34.126 1.00 49.31 194 GLY A O 1
ATOM 1516 N N . GLY A 1 195 ? -18.583 -11.282 32.650 1.00 47.91 195 GLY A N 1
ATOM 1517 C CA . GLY A 1 195 ? -18.785 -10.188 33.598 1.00 47.91 195 GLY A CA 1
ATOM 1518 C C . GLY A 1 195 ? -19.795 -10.552 34.691 1.00 47.91 195 GLY A C 1
ATOM 1519 O O . GLY A 1 195 ? -20.970 -10.212 34.578 1.00 47.91 195 GLY A O 1
ATOM 1520 N N . GLY A 1 196 ? -19.327 -11.205 35.758 1.00 54.12 196 GLY A N 1
ATOM 1521 C CA . GLY A 1 196 ? -20.123 -11.582 36.927 1.00 54.12 196 GLY A CA 1
ATOM 1522 C C . GLY A 1 196 ? -21.157 -12.673 36.641 1.00 54.12 196 GLY A C 1
ATOM 1523 O O . GLY A 1 196 ? -22.304 -12.547 37.055 1.00 54.12 196 GLY A O 1
ATOM 1524 N N . MET A 1 197 ? -20.785 -13.728 35.919 1.00 57.56 197 MET A N 1
ATOM 1525 C CA . MET A 1 197 ? -21.613 -14.929 35.750 1.00 57.56 197 MET A CA 1
ATOM 1526 C C . MET A 1 197 ? -20.824 -16.174 36.148 1.00 57.56 197 MET A C 1
ATOM 1528 O O . MET A 1 197 ? -19.601 -16.125 36.278 1.00 57.56 197 MET A O 1
ATOM 1532 N N . GLY A 1 198 ? -21.530 -17.278 36.376 1.00 67.75 198 GLY A N 1
ATOM 1533 C CA . GLY A 1 198 ? -20.921 -18.494 36.896 1.00 67.75 198 GLY A CA 1
ATOM 1534 C C . GLY A 1 198 ? -20.223 -18.280 38.241 1.00 67.75 198 GLY A C 1
ATOM 1535 O O . GLY A 1 198 ? -20.707 -17.522 39.080 1.00 67.75 198 GLY A O 1
ATOM 1536 N N . GLU A 1 199 ? -19.072 -18.922 38.427 1.00 69.06 199 GLU A N 1
ATOM 1537 C CA . GLU A 1 199 ? -18.290 -18.898 39.672 1.00 69.06 199 GLU A CA 1
ATOM 1538 C C . GLU A 1 199 ? -17.689 -17.522 39.998 1.00 69.06 199 GLU A C 1
ATOM 1540 O O . GLU A 1 199 ? -17.388 -17.236 41.153 1.00 69.06 199 GLU A O 1
ATOM 1545 N N . ALA A 1 200 ? -17.580 -16.634 39.004 1.00 63.25 200 ALA A N 1
ATOM 1546 C CA . ALA A 1 200 ? -17.072 -15.275 39.181 1.00 63.25 200 ALA A CA 1
ATOM 1547 C C . ALA A 1 200 ? -18.112 -14.304 39.778 1.00 63.25 200 ALA A C 1
ATOM 1549 O O . ALA A 1 200 ? -17.781 -13.163 40.112 1.00 63.25 200 ALA A O 1
ATOM 1550 N N . HIS A 1 201 ? -19.385 -14.705 39.900 1.00 71.50 201 HIS A N 1
ATO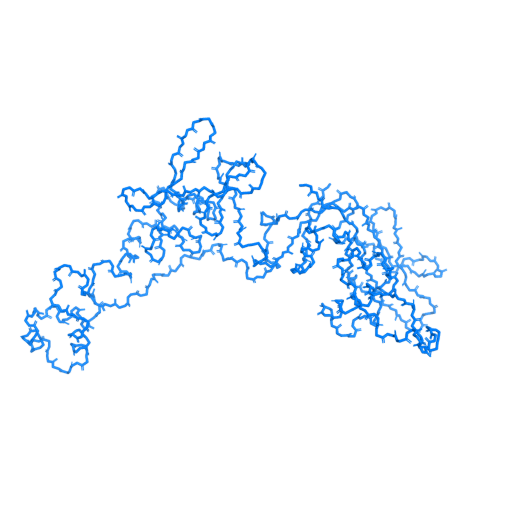M 1551 C CA . HIS A 1 201 ? -20.399 -13.874 40.546 1.00 71.50 201 HIS A CA 1
ATOM 1552 C C . HIS A 1 201 ? -20.309 -13.994 42.074 1.00 71.50 201 HIS A C 1
ATOM 1554 O O . HIS A 1 201 ? -20.373 -15.088 42.621 1.00 71.50 201 HIS A O 1
ATOM 1560 N N . HIS A 1 202 ? -20.261 -12.866 42.786 1.00 71.06 202 HIS A N 1
ATOM 1561 C CA . HIS A 1 202 ? -20.135 -12.833 44.255 1.00 71.06 202 HIS A CA 1
ATOM 1562 C C . HIS A 1 202 ? -21.236 -13.602 45.015 1.00 71.06 202 HIS A C 1
ATOM 1564 O O . HIS A 1 202 ? -21.031 -13.993 46.158 1.00 71.06 202 HIS A O 1
ATOM 1570 N N . ALA A 1 203 ? -22.405 -13.810 44.399 1.00 73.50 203 ALA A N 1
ATOM 1571 C CA . ALA A 1 203 ? -23.512 -14.590 44.964 1.00 73.50 203 ALA A CA 1
ATOM 1572 C C . ALA A 1 203 ? -23.671 -15.992 44.334 1.00 73.50 203 ALA A C 1
ATOM 1574 O O . ALA A 1 203 ? -24.736 -16.604 44.454 1.00 73.50 203 ALA A O 1
ATOM 1575 N N . ALA A 1 204 ? -22.667 -16.479 43.599 1.00 80.81 204 ALA A N 1
ATOM 1576 C CA . ALA A 1 204 ? -22.690 -17.808 43.000 1.00 80.81 204 ALA A CA 1
ATOM 1577 C C . ALA A 1 204 ? -22.718 -18.890 44.086 1.00 80.81 204 ALA A C 1
ATOM 1579 O O . ALA A 1 204 ? -21.945 -18.860 45.038 1.00 80.81 204 ALA A O 1
ATOM 1580 N N . LYS A 1 205 ? -23.637 -19.849 43.940 1.00 84.31 205 LYS A N 1
ATOM 1581 C CA . LYS A 1 205 ? -23.788 -20.995 44.857 1.00 84.31 205 LYS A CA 1
ATOM 1582 C C . LYS A 1 205 ? -23.276 -22.312 44.275 1.00 84.31 205 LYS A C 1
ATOM 1584 O O . LYS A 1 205 ? -23.310 -23.327 44.956 1.00 84.31 205 LYS A O 1
ATOM 1589 N N . LEU A 1 206 ? -22.888 -22.301 43.005 1.00 84.31 206 LEU A N 1
ATOM 1590 C CA . LEU A 1 206 ? -22.384 -23.450 42.261 1.00 84.31 206 LEU A CA 1
ATOM 1591 C C . LEU A 1 206 ? -21.025 -23.056 41.678 1.00 84.31 206 LEU A C 1
ATOM 1593 O O . LEU A 1 206 ? -20.815 -21.875 41.403 1.00 84.31 206 LEU A O 1
ATOM 1597 N N . ASP A 1 207 ? -20.140 -24.027 41.489 1.00 84.69 207 ASP A N 1
ATOM 1598 C CA . ASP A 1 207 ? -18.877 -23.887 40.762 1.00 84.69 207 ASP A CA 1
ATOM 1599 C C . ASP A 1 207 ? -18.969 -24.572 39.383 1.00 84.69 207 ASP A C 1
ATOM 1601 O O . ASP A 1 207 ? -19.980 -25.207 39.045 1.00 84.69 207 ASP A O 1
ATOM 1605 N N . GLY A 1 208 ? -17.924 -24.436 38.559 1.00 80.38 208 GLY A N 1
ATOM 1606 C CA . GLY A 1 208 ? -17.894 -25.056 37.230 1.00 80.38 208 GLY A CA 1
ATOM 1607 C C . GLY A 1 208 ? -18.091 -26.581 37.251 1.00 80.38 208 GLY A C 1
ATOM 1608 O O . GLY A 1 208 ? -18.761 -27.129 36.369 1.00 80.38 208 GLY A O 1
ATOM 1609 N N . ALA A 1 209 ? -17.584 -27.268 38.280 1.00 82.88 209 ALA A N 1
ATOM 1610 C CA . ALA A 1 209 ? -17.700 -28.718 38.428 1.00 82.88 209 ALA A CA 1
ATOM 1611 C C . ALA A 1 209 ? -19.140 -29.154 38.755 1.00 82.88 209 ALA A C 1
ATOM 1613 O O . ALA A 1 209 ? -19.677 -30.058 38.108 1.00 82.88 209 ALA A O 1
ATOM 1614 N N . ALA A 1 210 ? -19.804 -28.468 39.688 1.00 86.31 210 ALA A N 1
ATOM 1615 C CA . ALA A 1 210 ? -21.197 -28.714 40.052 1.00 86.31 210 ALA A CA 1
ATOM 1616 C C . ALA A 1 210 ? -22.140 -28.502 38.861 1.00 86.31 210 ALA A C 1
ATOM 1618 O O . ALA A 1 210 ? -23.093 -29.256 38.663 1.00 86.31 210 ALA A O 1
ATOM 1619 N N . VAL A 1 211 ? -21.869 -27.500 38.023 1.00 86.56 211 VAL A N 1
ATOM 1620 C CA . VAL A 1 211 ? -22.682 -27.208 36.833 1.00 86.56 211 VAL A CA 1
ATOM 1621 C C . VAL A 1 211 ? -22.487 -28.263 35.747 1.00 86.56 211 VAL A C 1
ATOM 1623 O O . VAL A 1 211 ? -23.468 -28.678 35.122 1.00 86.56 211 VAL A O 1
ATOM 1626 N N . ALA A 1 212 ? -21.255 -28.736 35.540 1.00 85.50 212 ALA A N 1
ATOM 1627 C CA . ALA A 1 212 ? -20.977 -29.848 34.633 1.00 85.50 212 ALA A CA 1
ATOM 1628 C C . ALA A 1 212 ? -21.696 -31.134 35.079 1.00 85.50 212 ALA A C 1
ATOM 1630 O O . ALA A 1 212 ? -22.282 -31.844 34.255 1.00 85.50 212 ALA A O 1
ATOM 1631 N N . GLU A 1 213 ? -21.734 -31.396 36.386 1.00 89.94 213 GLU A N 1
ATOM 1632 C CA . GLU A 1 213 ? -22.482 -32.517 36.952 1.00 89.94 213 GLU A CA 1
ATOM 1633 C C . GLU A 1 213 ? -24.002 -32.350 36.770 1.00 89.94 213 GLU A C 1
ATOM 1635 O O . GLU A 1 213 ? -24.686 -33.268 36.323 1.00 89.94 213 GLU A O 1
ATOM 1640 N N . ILE A 1 214 ? -24.551 -31.158 37.027 1.00 90.38 214 ILE A N 1
ATOM 1641 C CA . ILE A 1 214 ? -25.979 -30.852 36.819 1.00 90.38 214 ILE A CA 1
ATOM 1642 C C . ILE A 1 214 ? -26.413 -31.073 35.359 1.00 90.38 214 ILE A C 1
ATOM 1644 O O . ILE A 1 214 ? -27.541 -31.519 35.107 1.00 90.38 214 ILE A O 1
ATOM 1648 N N . ARG A 1 215 ? -25.539 -30.743 34.400 1.00 88.62 215 ARG A N 1
ATOM 1649 C CA . ARG A 1 215 ? -25.793 -30.893 32.958 1.00 88.62 215 ARG A CA 1
ATOM 1650 C C . ARG A 1 215 ? -25.728 -32.342 32.492 1.00 88.62 215 ARG A C 1
ATOM 1652 O O . ARG A 1 215 ? -26.529 -32.729 31.650 1.00 88.62 215 ARG A O 1
ATOM 1659 N N . SER A 1 216 ? -24.797 -33.122 33.033 1.00 89.75 216 SER A N 1
ATOM 1660 C CA . SER A 1 216 ? -24.593 -34.526 32.652 1.00 89.75 216 SER A CA 1
ATOM 1661 C C . SER A 1 216 ? -25.481 -35.508 33.425 1.00 89.75 216 SER A C 1
ATOM 1663 O O . SER A 1 216 ? -25.709 -36.625 32.968 1.00 89.75 216 SER A O 1
ATOM 1665 N N . SER A 1 217 ? -26.014 -35.108 34.583 1.00 90.50 217 SER A N 1
ATOM 1666 C CA . SER A 1 217 ? -26.816 -35.976 35.444 1.00 90.50 217 SER A CA 1
ATOM 1667 C C . SER A 1 217 ? -28.229 -36.215 34.908 1.00 90.50 217 SER A C 1
ATOM 1669 O O . SER A 1 217 ? -28.944 -35.274 34.561 1.00 90.50 217 SER A O 1
ATOM 1671 N N . ALA A 1 218 ? -28.678 -37.472 34.961 1.00 90.62 218 ALA A N 1
ATOM 1672 C CA . ALA A 1 218 ? -30.055 -37.879 34.664 1.00 90.62 218 ALA A CA 1
ATOM 1673 C C . ALA A 1 218 ? -31.040 -37.643 35.830 1.00 90.62 218 ALA A C 1
ATOM 1675 O O . ALA A 1 218 ? -32.239 -37.873 35.680 1.00 90.62 218 ALA A O 1
ATOM 1676 N N . LEU A 1 219 ? -30.560 -37.190 36.996 1.00 89.94 219 LEU A N 1
ATOM 1677 C CA . LEU A 1 219 ? -31.406 -36.942 38.166 1.00 89.94 219 LEU A CA 1
ATOM 1678 C C . LEU A 1 219 ? -32.440 -35.835 37.904 1.00 89.94 219 LEU A C 1
ATOM 1680 O O . LEU A 1 219 ? -32.263 -34.961 37.043 1.00 89.94 219 LEU A O 1
ATOM 1684 N N . SER A 1 220 ? -33.528 -35.855 38.679 1.00 93.12 220 SER A N 1
ATOM 1685 C CA . SER A 1 220 ? -34.544 -34.806 38.612 1.00 93.12 220 SER A CA 1
ATOM 1686 C C . SER A 1 220 ? -33.957 -33.461 39.060 1.00 93.12 220 SER A C 1
ATOM 1688 O O . SER A 1 220 ? -33.072 -33.400 39.918 1.00 93.12 220 SER A O 1
ATOM 1690 N N . GLN A 1 221 ? -34.474 -32.351 38.521 1.00 92.88 221 GLN A N 1
ATOM 1691 C CA . GLN A 1 221 ? -34.027 -31.014 38.938 1.00 92.88 221 GLN A CA 1
ATOM 1692 C C . GLN A 1 221 ? -34.200 -30.791 40.450 1.00 92.88 221 GLN A C 1
ATOM 1694 O O . GLN A 1 221 ? -33.420 -30.064 41.057 1.00 92.88 221 GLN A O 1
ATOM 1699 N N . ARG A 1 222 ? -35.212 -31.422 41.063 1.00 92.50 222 ARG A N 1
ATOM 1700 C CA . ARG A 1 222 ? -35.512 -31.316 42.497 1.00 92.50 222 ARG A CA 1
ATOM 1701 C C . ARG A 1 222 ? -34.489 -32.062 43.356 1.00 92.50 222 ARG A C 1
ATOM 1703 O O . ARG A 1 222 ? -34.127 -31.570 44.423 1.00 92.50 222 ARG A O 1
ATOM 1710 N N . ASP A 1 223 ? -34.007 -33.210 42.890 1.00 91.06 223 ASP A N 1
ATOM 1711 C CA . ASP A 1 223 ? -32.983 -33.986 43.598 1.00 91.06 223 ASP A CA 1
ATOM 1712 C C . ASP A 1 223 ? -31.608 -33.338 43.461 1.00 91.06 223 ASP A C 1
ATOM 1714 O O . ASP A 1 223 ? -30.878 -33.232 44.444 1.00 91.06 223 ASP A O 1
ATOM 1718 N N . LEU A 1 224 ? -31.296 -32.796 42.281 1.00 92.44 224 LEU A N 1
ATOM 1719 C CA . LEU A 1 224 ? -30.103 -31.975 42.067 1.00 92.44 224 LEU A CA 1
ATOM 1720 C C . LEU A 1 224 ? -30.129 -30.707 42.930 1.00 92.44 224 LEU A C 1
ATOM 1722 O O . LEU A 1 224 ? -29.133 -30.373 43.563 1.00 92.44 224 LEU A O 1
ATOM 1726 N N . ALA A 1 225 ? -31.277 -30.035 43.034 1.00 93.12 225 ALA A N 1
ATOM 1727 C CA . ALA A 1 225 ? -31.437 -28.856 43.883 1.00 93.12 225 ALA A CA 1
ATOM 1728 C C . ALA A 1 225 ? -31.141 -29.174 45.356 1.00 93.12 225 ALA A C 1
ATOM 1730 O O . ALA A 1 225 ? -30.414 -28.437 46.020 1.00 93.12 225 ALA A O 1
ATOM 1731 N N . ARG A 1 226 ? -31.633 -30.321 45.843 1.00 91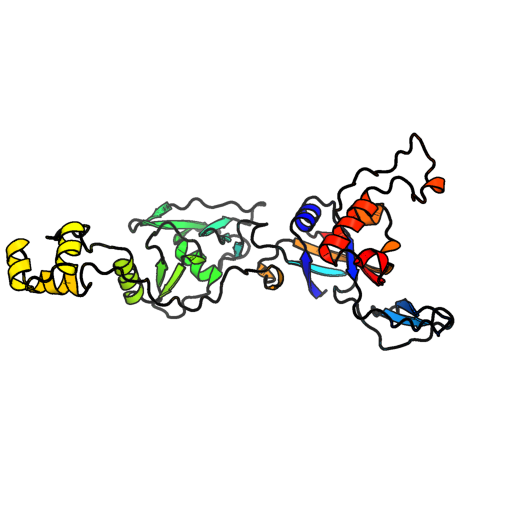.88 226 ARG A N 1
ATOM 1732 C CA . ARG A 1 226 ? -31.335 -30.812 47.193 1.00 91.88 226 ARG A CA 1
ATOM 1733 C C . ARG A 1 226 ? -29.859 -31.165 47.358 1.00 91.88 226 ARG A C 1
ATOM 1735 O O . ARG A 1 226 ? -29.270 -30.786 48.362 1.00 91.88 226 ARG A O 1
ATOM 1742 N N . LYS A 1 227 ? -29.275 -31.859 46.376 1.00 91.44 227 LYS A N 1
ATOM 1743 C CA . LYS A 1 227 ? -27.871 -32.285 46.387 1.00 91.44 227 LYS A CA 1
ATOM 1744 C C . LYS A 1 227 ? -26.912 -31.098 46.497 1.00 91.44 227 LYS A C 1
ATOM 1746 O O . LYS A 1 227 ? -25.973 -31.157 47.280 1.00 91.44 227 LYS A O 1
ATOM 1751 N N . PHE A 1 228 ? -27.167 -30.032 45.744 1.00 89.94 228 PHE A N 1
ATOM 1752 C CA . PHE A 1 228 ? -26.295 -28.857 45.687 1.00 89.94 228 PHE A CA 1
ATOM 1753 C C . PHE A 1 228 ? -26.731 -27.706 46.610 1.00 89.94 228 PHE A C 1
ATOM 1755 O O . PHE A 1 228 ? -26.120 -26.643 46.586 1.00 89.94 228 PHE A O 1
ATOM 1762 N N . GLY A 1 229 ? -27.787 -27.874 47.416 1.00 90.81 229 GLY A N 1
ATOM 1763 C CA . GLY A 1 229 ? -28.257 -26.832 48.340 1.00 90.81 229 GLY A CA 1
ATOM 1764 C C . GLY A 1 229 ? -28.775 -25.562 47.649 1.00 90.81 229 GLY A C 1
ATOM 1765 O O . GLY A 1 229 ? -28.694 -24.464 48.202 1.00 90.81 229 GLY A O 1
ATOM 1766 N N . VAL A 1 230 ? -29.303 -25.691 46.430 1.00 91.06 230 VAL A N 1
ATOM 1767 C CA . VAL A 1 230 ? -29.801 -24.574 45.612 1.00 91.06 230 VAL A CA 1
ATOM 1768 C C . VAL A 1 230 ? -31.284 -24.732 45.292 1.00 91.06 230 VAL A C 1
ATOM 1770 O O . VAL A 1 230 ? -31.897 -25.760 45.562 1.00 91.06 230 VAL A O 1
ATOM 1773 N N . SER A 1 231 ? -31.899 -23.696 44.721 1.00 92.69 231 SER A N 1
ATOM 1774 C CA . SER A 1 231 ? -33.292 -23.788 44.278 1.00 92.69 231 SER A CA 1
ATOM 1775 C C . SER A 1 231 ? -33.407 -24.623 42.996 1.00 92.69 231 SER A C 1
ATOM 1777 O O . SER A 1 231 ? -32.477 -24.666 42.189 1.00 92.69 231 SER A O 1
ATOM 1779 N N . GLN A 1 232 ? -34.572 -25.233 42.754 1.00 92.19 232 GLN A N 1
ATOM 1780 C CA . GLN A 1 232 ? -34.841 -25.925 41.485 1.00 92.19 232 GLN A CA 1
ATOM 1781 C C . GLN A 1 232 ? -34.681 -24.987 40.275 1.00 92.19 232 GLN A C 1
ATOM 1783 O O . GLN A 1 232 ? -34.172 -25.406 39.237 1.00 92.19 232 GLN A O 1
ATOM 1788 N N . ALA A 1 233 ? -35.050 -23.710 40.422 1.00 88.31 233 ALA A N 1
ATOM 1789 C CA . ALA A 1 233 ? -34.857 -22.699 39.386 1.00 88.31 233 ALA A CA 1
ATOM 1790 C C . ALA A 1 233 ? -33.368 -22.517 39.044 1.00 88.31 233 ALA A C 1
ATOM 1792 O O . ALA A 1 233 ? -33.012 -22.502 37.871 1.00 88.31 233 ALA A O 1
ATOM 1793 N N . THR A 1 234 ? -32.483 -22.508 40.049 1.00 87.12 234 THR A N 1
ATOM 1794 C CA . THR A 1 234 ? -31.025 -22.424 39.850 1.00 87.12 234 THR A CA 1
ATOM 1795 C C . THR A 1 234 ? -30.488 -23.612 39.045 1.00 87.12 234 THR A C 1
ATOM 1797 O O . THR A 1 234 ? -29.661 -23.427 38.155 1.00 87.12 234 THR A O 1
ATOM 1800 N N . VAL A 1 235 ? -30.987 -24.826 39.306 1.00 89.44 235 VAL A N 1
ATOM 1801 C CA . VAL A 1 235 ? -30.635 -26.033 38.532 1.00 89.44 235 VAL A CA 1
ATOM 1802 C C . VAL A 1 235 ? -31.159 -25.945 37.097 1.00 89.44 235 VAL A C 1
ATOM 1804 O O . VAL A 1 235 ? -30.448 -26.295 36.154 1.00 89.44 235 VAL A O 1
ATOM 1807 N N . SER A 1 236 ? -32.389 -25.459 36.918 1.00 90.81 236 SER A N 1
ATOM 1808 C CA . SER A 1 236 ? -32.981 -25.241 35.596 1.00 90.81 236 SER A CA 1
ATOM 1809 C C . SER A 1 236 ? -32.168 -24.234 34.779 1.00 90.81 236 SER A C 1
ATOM 1811 O O . SER A 1 236 ? -31.841 -24.504 33.626 1.00 90.81 236 SER A O 1
ATOM 1813 N N . ASP A 1 237 ? -31.786 -23.105 35.374 1.00 83.62 237 ASP A N 1
ATOM 1814 C CA . ASP A 1 237 ? -30.997 -22.069 34.703 1.00 83.62 237 ASP A CA 1
ATOM 1815 C C . ASP A 1 237 ? -29.587 -22.556 34.336 1.00 83.62 237 ASP A C 1
ATOM 1817 O O . ASP A 1 237 ? -29.091 -22.233 33.254 1.00 83.62 237 ASP A O 1
ATOM 1821 N N . ALA A 1 238 ? -28.966 -23.386 35.182 1.00 85.00 238 ALA A N 1
ATOM 1822 C CA . ALA A 1 238 ? -27.677 -24.015 34.898 1.00 85.00 238 ALA A CA 1
ATOM 1823 C C . ALA A 1 238 ? -27.754 -25.019 33.728 1.00 85.00 238 ALA A C 1
ATOM 1825 O O . ALA A 1 238 ? -26.886 -25.001 32.843 1.00 85.00 238 ALA A O 1
ATOM 1826 N N . ARG A 1 239 ? -28.813 -25.848 33.675 1.00 87.06 239 ARG A N 1
ATOM 1827 C CA . ARG A 1 239 ? -29.071 -26.782 32.558 1.00 87.06 239 ARG A CA 1
ATOM 1828 C C . ARG A 1 239 ? -29.361 -26.060 31.247 1.00 87.06 239 ARG A C 1
ATOM 1830 O O . ARG A 1 239 ? -28.838 -26.456 30.215 1.00 87.06 239 ARG A O 1
ATOM 1837 N N . LEU A 1 240 ? -30.163 -24.998 31.296 1.00 78.69 240 LEU A N 1
ATOM 1838 C CA . LEU A 1 240 ? -30.533 -24.196 30.125 1.00 78.69 240 LEU A CA 1
ATOM 1839 C C . LEU A 1 240 ? -29.428 -23.224 29.680 1.00 78.69 240 LEU A C 1
ATOM 1841 O O . LEU A 1 240 ? -29.623 -22.494 28.714 1.00 78.69 240 LEU A O 1
ATOM 1845 N N . GLY A 1 241 ? -28.299 -23.157 30.396 1.00 72.62 241 GLY A N 1
ATOM 1846 C CA . GLY A 1 241 ? -27.203 -22.240 30.071 1.00 72.62 241 GLY A CA 1
ATOM 1847 C C . GLY A 1 241 ? -27.535 -20.759 30.288 1.00 72.62 241 GLY A C 1
ATOM 1848 O O . GLY A 1 241 ? -26.824 -19.899 29.786 1.00 72.62 241 GLY A O 1
ATOM 1849 N N . LYS A 1 242 ? -28.579 -20.426 31.057 1.00 72.56 242 LYS A N 1
ATOM 1850 C CA . LYS A 1 242 ? -28.991 -19.030 31.301 1.00 72.56 242 LYS A CA 1
ATOM 1851 C C . LYS A 1 242 ? -28.044 -18.274 32.235 1.00 72.56 242 LYS A C 1
ATOM 1853 O O . LYS A 1 242 ? -27.873 -17.069 32.087 1.00 72.56 242 LYS A O 1
ATOM 1858 N N . THR A 1 243 ? -27.456 -18.975 33.203 1.00 65.62 243 THR A N 1
ATOM 1859 C CA . THR A 1 243 ? -26.539 -18.416 34.219 1.00 65.62 243 THR A CA 1
ATOM 1860 C C . THR A 1 243 ? -25.094 -18.907 34.072 1.00 65.62 243 THR A C 1
ATOM 1862 O O . THR A 1 243 ? -24.201 -18.369 34.725 1.00 65.62 243 THR A O 1
ATOM 1865 N N . TRP A 1 244 ? -24.876 -19.904 33.203 1.00 69.88 244 TRP A N 1
ATOM 1866 C CA . TRP A 1 244 ? -23.607 -20.622 32.995 1.00 69.88 244 TRP A CA 1
ATOM 1867 C C . TRP A 1 244 ? -23.324 -20.951 31.515 1.00 69.88 244 TRP A C 1
ATOM 1869 O O . TRP A 1 244 ? -22.583 -21.888 31.215 1.00 69.88 244 TRP A O 1
ATOM 1879 N N . GLY A 1 245 ? -24.011 -20.309 30.571 1.00 56.94 245 GLY A N 1
ATOM 1880 C CA . GLY A 1 245 ? -23.823 -20.569 29.141 1.00 56.94 245 GLY A CA 1
ATOM 1881 C C . GLY A 1 245 ? -22.534 -19.946 28.609 1.00 56.94 245 GLY A C 1
ATOM 1882 O O . GLY A 1 245 ? -22.204 -18.820 28.970 1.00 56.94 245 GLY A O 1
ATOM 1883 N N . GLU A 1 246 ? -21.838 -20.657 27.720 1.00 50.69 246 GLU A N 1
ATOM 1884 C CA . GLU A 1 246 ? -20.870 -20.046 26.806 1.00 50.69 246 GLU A CA 1
ATOM 1885 C C . GLU A 1 246 ? -21.668 -19.276 25.751 1.00 50.69 246 GLU A C 1
ATOM 1887 O O . GLU A 1 246 ? -22.243 -19.864 24.835 1.00 50.69 246 GLU A O 1
ATOM 1892 N N . HIS A 1 247 ? -21.791 -17.960 25.912 1.00 46.34 247 HIS A N 1
ATOM 1893 C CA . HIS A 1 247 ? -22.463 -17.138 24.914 1.00 46.34 247 HIS A CA 1
ATOM 1894 C C . HIS A 1 247 ? -21.447 -16.714 23.853 1.00 46.34 247 HIS A C 1
ATOM 1896 O O . HIS A 1 247 ? -20.452 -16.058 24.156 1.00 46.34 247 HIS A O 1
ATOM 1902 N N . GLN A 1 248 ? -21.709 -17.057 22.593 1.00 43.78 248 GLN A N 1
ATOM 1903 C CA . GLN A 1 248 ? -20.948 -16.528 21.464 1.00 43.78 248 GLN A CA 1
ATOM 1904 C C . GLN A 1 248 ? -21.244 -15.027 21.348 1.00 43.78 248 GLN A C 1
ATOM 1906 O O . GLN A 1 248 ? -22.409 -14.639 21.277 1.00 43.78 248 GLN A O 1
ATOM 1911 N N . CYS A 1 249 ? -20.211 -14.181 21.406 1.00 42.41 249 CYS A N 1
ATOM 1912 C CA . CYS A 1 249 ? -20.302 -12.747 21.102 1.00 42.41 249 CYS A CA 1
ATOM 1913 C C . CYS A 1 249 ? -21.165 -12.545 19.841 1.00 42.41 249 CYS A C 1
ATOM 1915 O O . CYS A 1 249 ? -21.014 -13.294 18.872 1.00 42.41 249 CYS A O 1
ATOM 1917 N N . GLY A 1 250 ? -22.124 -11.612 19.918 1.00 42.62 250 GLY A N 1
ATOM 1918 C CA . GLY A 1 250 ? -23.177 -11.429 18.918 1.00 42.62 250 GLY A CA 1
ATOM 1919 C C . GLY A 1 250 ? -22.651 -11.211 17.499 1.00 42.62 250 GLY A C 1
ATOM 1920 O O . GLY A 1 250 ? -21.466 -10.946 17.285 1.00 42.62 250 GLY A O 1
ATOM 1921 N N . GLU A 1 251 ? -23.552 -11.332 16.521 1.00 43.69 251 GLU A N 1
ATOM 1922 C CA . GLU A 1 251 ? -23.245 -11.096 15.110 1.00 43.69 251 GLU A CA 1
ATOM 1923 C C . GLU A 1 251 ? -22.491 -9.772 14.951 1.00 43.69 251 GLU A C 1
ATOM 1925 O O . GLU A 1 251 ? -22.936 -8.708 15.386 1.00 43.69 251 GLU A O 1
ATOM 1930 N N . ARG A 1 252 ? -21.284 -9.864 14.386 1.00 51.78 252 ARG A N 1
ATOM 1931 C CA . ARG A 1 252 ? -20.436 -8.701 14.128 1.00 51.78 252 ARG A CA 1
ATOM 1932 C C . ARG A 1 252 ? -21.194 -7.816 13.150 1.00 51.78 252 ARG A C 1
ATOM 1934 O O . ARG A 1 252 ? -21.652 -8.332 12.129 1.00 51.78 252 ARG A O 1
ATOM 1941 N N . ASN A 1 253 ? -21.255 -6.506 13.399 1.00 49.62 253 ASN A N 1
ATOM 1942 C CA . ASN A 1 253 ? -21.611 -5.601 12.312 1.00 49.62 253 ASN A CA 1
ATOM 1943 C C . ASN A 1 253 ? -20.657 -5.900 11.149 1.00 49.62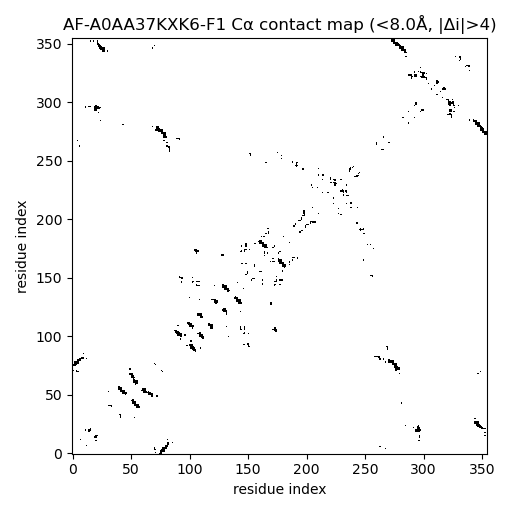 253 ASN A C 1
ATOM 1945 O O . ASN A 1 253 ? -19.465 -6.150 11.377 1.00 49.62 253 ASN A O 1
ATOM 1949 N N . GLU A 1 254 ? -21.163 -5.912 9.915 1.00 47.78 254 GLU A N 1
ATOM 1950 C CA . GLU A 1 254 ? -20.304 -6.018 8.739 1.00 47.78 254 GLU A CA 1
ATOM 1951 C C . GLU A 1 254 ? -19.318 -4.852 8.770 1.00 47.78 254 GLU A C 1
ATOM 1953 O O . GLU A 1 254 ? -19.642 -3.711 8.439 1.00 47.78 254 GLU A O 1
ATOM 1958 N N . LYS A 1 255 ? -18.104 -5.124 9.256 1.00 51.28 255 LYS A N 1
ATOM 1959 C CA . LYS A 1 255 ? -17.099 -4.085 9.404 1.00 51.28 255 LYS A CA 1
ATOM 1960 C C . LYS A 1 255 ? -16.724 -3.647 7.991 1.00 51.28 255 LYS A C 1
ATOM 1962 O O . LYS A 1 255 ? -16.176 -4.466 7.250 1.00 51.28 255 LYS A O 1
ATOM 1967 N N . PRO A 1 256 ? -16.875 -2.359 7.631 1.00 45.03 256 PRO A N 1
ATOM 1968 C CA . PRO A 1 256 ? -16.415 -1.854 6.335 1.00 45.03 256 PRO A CA 1
ATOM 1969 C C . PRO A 1 256 ? -14.885 -1.939 6.200 1.00 45.03 256 PRO A C 1
ATOM 1971 O O . PRO A 1 256 ? -14.317 -1.655 5.148 1.00 45.03 256 PRO A O 1
ATOM 1974 N N . PHE A 1 257 ? -14.206 -2.321 7.284 1.00 44.81 257 PHE A N 1
ATOM 1975 C CA . PHE A 1 257 ? -12.770 -2.353 7.420 1.00 44.81 257 PHE A CA 1
ATOM 1976 C C . PHE A 1 257 ? -12.299 -3.726 7.917 1.00 44.81 257 PHE A C 1
ATOM 1978 O O . PHE A 1 257 ? -11.875 -3.891 9.061 1.00 44.81 257 PHE A O 1
ATOM 1985 N N . SER A 1 258 ? -12.349 -4.740 7.053 1.00 51.47 258 SER A N 1
ATOM 1986 C CA . SER A 1 258 ? -11.384 -5.832 7.184 1.00 51.47 258 SER A CA 1
ATOM 1987 C C . SER A 1 258 ? -10.017 -5.273 6.787 1.00 51.47 258 SER A C 1
ATOM 1989 O O . SER A 1 258 ? -9.915 -4.678 5.711 1.00 51.47 258 SER A O 1
ATOM 1991 N N . LEU A 1 259 ? -8.975 -5.463 7.610 1.00 54.00 259 LEU A N 1
ATOM 1992 C CA . LEU A 1 259 ? -7.589 -5.275 7.158 1.00 54.00 259 LEU A CA 1
ATOM 1993 C C . LEU A 1 259 ? -7.463 -5.933 5.779 1.00 54.00 259 LEU A C 1
ATOM 1995 O O . LEU A 1 259 ? -7.869 -7.089 5.619 1.00 54.00 259 LEU A O 1
ATOM 1999 N N . TRP A 1 260 ? -7.011 -5.189 4.766 1.00 62.62 260 TRP A N 1
ATOM 2000 C CA . TRP A 1 260 ? -6.978 -5.718 3.406 1.00 62.62 260 TRP A CA 1
ATOM 2001 C C . TRP A 1 260 ? -6.106 -6.970 3.406 1.00 62.62 260 TRP A C 1
ATOM 2003 O O . TRP A 1 260 ? -4.911 -6.933 3.697 1.00 62.62 260 TRP A O 1
ATOM 2013 N N . LYS A 1 261 ? -6.725 -8.109 3.099 1.00 59.69 261 LYS A N 1
ATOM 2014 C CA . LYS A 1 261 ? -6.026 -9.397 3.107 1.00 59.69 261 LYS A CA 1
ATOM 2015 C C . LYS A 1 261 ? -4.967 -9.468 2.005 1.00 59.69 261 LYS A C 1
ATOM 2017 O O . LYS A 1 261 ? -3.998 -10.204 2.136 1.00 59.69 261 LYS A O 1
ATOM 2022 N N . SER A 1 262 ? -5.146 -8.687 0.935 1.00 72.25 262 SER A N 1
ATOM 2023 C CA . SER A 1 262 ? -4.239 -8.620 -0.210 1.00 72.25 262 SER A CA 1
ATOM 2024 C C . SER A 1 262 ? -3.858 -7.171 -0.546 1.00 72.25 262 SER A C 1
ATOM 2026 O O . SER A 1 262 ? -4.740 -6.303 -0.551 1.00 72.25 262 SER A O 1
ATOM 2028 N N . PRO A 1 263 ? -2.582 -6.900 -0.895 1.00 79.50 263 PRO A N 1
ATOM 2029 C CA . PRO A 1 263 ? -2.113 -5.597 -1.373 1.00 79.50 263 PRO A CA 1
ATOM 2030 C C . PRO A 1 263 ? -2.964 -4.982 -2.489 1.00 79.50 263 PRO A C 1
ATOM 2032 O O . PRO A 1 263 ? -3.048 -3.763 -2.607 1.00 79.50 263 PRO A O 1
ATOM 2035 N N . ILE A 1 264 ? -3.600 -5.807 -3.329 1.00 84.31 264 ILE A N 1
ATOM 2036 C CA . ILE A 1 264 ? -4.362 -5.329 -4.488 1.00 84.31 264 ILE A CA 1
ATOM 2037 C C . ILE A 1 264 ? -5.564 -4.465 -4.076 1.00 84.31 264 ILE A C 1
ATOM 2039 O O . ILE A 1 264 ? -5.904 -3.510 -4.778 1.00 84.31 264 ILE A O 1
ATOM 2043 N N . HIS A 1 265 ? -6.137 -4.740 -2.902 1.00 81.56 265 HIS A N 1
ATOM 2044 C CA . HIS A 1 265 ? -7.267 -4.008 -2.325 1.00 81.56 265 HIS A CA 1
ATOM 2045 C C . HIS A 1 265 ? -6.829 -2.851 -1.419 1.00 81.56 265 HIS A C 1
ATOM 2047 O O . HIS A 1 265 ? -7.676 -2.177 -0.838 1.00 81.56 265 HIS A O 1
ATOM 2053 N N . MET A 1 266 ? -5.522 -2.602 -1.291 1.00 82.44 266 MET A N 1
ATOM 2054 C CA . MET A 1 266 ? -5.007 -1.528 -0.451 1.00 82.44 266 MET A CA 1
ATOM 2055 C C . MET A 1 266 ? -5.496 -0.156 -0.963 1.00 82.44 266 MET A C 1
ATOM 2057 O O . MET A 1 266 ? -5.295 0.157 -2.142 1.00 82.44 266 MET A O 1
ATOM 2061 N N . PRO A 1 267 ? -6.124 0.675 -0.113 1.00 82.88 267 PRO A N 1
ATOM 2062 C CA . PRO A 1 267 ? -6.630 1.991 -0.505 1.00 82.88 267 PRO A CA 1
ATOM 2063 C C . PRO A 1 267 ? -5.530 3.068 -0.540 1.00 82.88 267 PRO A C 1
ATOM 2065 O O . PRO A 1 267 ? -4.493 2.942 0.112 1.00 82.88 267 PRO A O 1
ATOM 2068 N N . ARG A 1 268 ? -5.778 4.178 -1.258 1.00 82.81 268 ARG A N 1
ATOM 2069 C CA . ARG A 1 268 ? -4.804 5.274 -1.456 1.00 82.81 268 ARG A CA 1
ATOM 2070 C C . ARG A 1 268 ? -4.275 5.883 -0.155 1.00 82.81 268 ARG A C 1
ATOM 2072 O O . ARG A 1 268 ? -3.080 6.165 -0.069 1.00 82.81 268 ARG A O 1
ATOM 2079 N N . TRP A 1 269 ? -5.142 6.095 0.836 1.00 75.94 269 TRP A N 1
ATOM 2080 C CA . TRP A 1 269 ? -4.784 6.731 2.113 1.00 75.94 269 TRP A CA 1
ATOM 2081 C C . TRP A 1 269 ? -3.820 5.875 2.955 1.00 75.94 269 TRP A C 1
ATOM 2083 O O . TRP A 1 269 ? -3.117 6.408 3.808 1.00 75.94 269 TRP A O 1
ATOM 2093 N N . ALA A 1 270 ? -3.764 4.561 2.706 1.00 75.94 270 ALA A N 1
ATOM 2094 C CA . ALA A 1 270 ? -2.852 3.653 3.397 1.00 75.94 270 ALA A CA 1
ATOM 2095 C C . ALA A 1 270 ? -1.429 3.683 2.809 1.00 75.94 270 ALA A C 1
ATOM 2097 O O . ALA A 1 270 ? -0.486 3.266 3.481 1.00 75.94 270 ALA A O 1
ATOM 2098 N N . SER A 1 271 ? -1.260 4.186 1.579 1.00 83.38 271 SER A N 1
ATOM 2099 C CA . SER A 1 271 ? 0.041 4.260 0.909 1.00 83.38 271 SER A CA 1
ATOM 2100 C C . SER A 1 271 ? 0.947 5.301 1.553 1.00 83.38 271 SER A C 1
ATOM 2102 O O . SER A 1 271 ? 0.588 6.475 1.642 1.00 83.38 271 SER A O 1
ATOM 2104 N N . ARG A 1 272 ? 2.155 4.873 1.932 1.00 79.50 272 ARG A N 1
ATOM 2105 C CA . ARG A 1 272 ? 3.207 5.730 2.508 1.00 79.50 272 ARG A CA 1
ATOM 2106 C C . ARG A 1 272 ? 4.241 6.205 1.501 1.00 79.50 272 ARG A C 1
ATOM 2108 O O . ARG A 1 272 ? 5.002 7.111 1.805 1.00 79.50 272 ARG A O 1
ATOM 2115 N N . ILE A 1 273 ? 4.278 5.587 0.326 1.00 88.25 273 ILE A N 1
ATOM 2116 C CA . ILE A 1 273 ? 5.286 5.870 -0.689 1.00 88.25 273 ILE A CA 1
ATOM 2117 C C . ILE A 1 273 ? 4.579 6.450 -1.904 1.00 88.25 273 ILE A C 1
ATOM 2119 O O . ILE A 1 273 ? 3.645 5.848 -2.447 1.00 88.25 273 ILE A O 1
ATOM 2123 N N . LEU A 1 274 ? 5.036 7.632 -2.295 1.00 93.38 274 LEU A N 1
ATOM 2124 C CA . LEU A 1 274 ? 4.628 8.326 -3.499 1.00 93.38 274 LEU A CA 1
ATOM 2125 C C . LEU A 1 274 ? 5.865 8.497 -4.380 1.00 93.38 274 LEU A C 1
ATOM 2127 O O . LEU A 1 274 ? 6.950 8.837 -3.903 1.00 93.38 274 LEU A O 1
ATOM 2131 N N . LEU A 1 275 ? 5.701 8.181 -5.655 1.00 96.06 275 LEU A N 1
ATOM 2132 C CA . LEU A 1 275 ? 6.759 8.173 -6.648 1.00 96.06 275 LEU A CA 1
ATOM 2133 C C . LEU A 1 275 ? 6.346 9.119 -7.768 1.00 96.06 275 LEU A C 1
ATOM 2135 O O . LEU A 1 275 ? 5.259 8.981 -8.318 1.00 96.06 275 LEU A O 1
ATOM 2139 N N . GLU A 1 276 ? 7.183 10.084 -8.103 1.00 96.81 276 GLU A N 1
ATOM 2140 C CA . GLU A 1 276 ? 6.991 10.934 -9.274 1.00 96.81 276 GLU A CA 1
ATOM 2141 C C . GLU A 1 276 ? 7.633 10.255 -10.480 1.00 96.81 276 GLU A C 1
ATOM 2143 O O . GLU A 1 276 ? 8.811 9.900 -10.429 1.00 96.81 276 GLU A O 1
ATOM 2148 N N . ILE A 1 277 ? 6.859 10.067 -11.547 1.00 96.44 277 ILE A N 1
ATOM 2149 C CA . ILE A 1 277 ? 7.349 9.486 -12.796 1.00 96.44 277 ILE A CA 1
ATOM 2150 C C . ILE A 1 277 ? 8.253 10.511 -13.477 1.00 96.44 277 ILE A C 1
ATOM 2152 O O . ILE A 1 277 ? 7.831 11.636 -13.740 1.00 96.44 277 ILE A O 1
ATOM 2156 N N . THR A 1 278 ? 9.486 10.116 -13.780 1.00 95.94 278 THR A N 1
ATOM 2157 C CA . THR A 1 278 ? 10.475 10.974 -14.447 1.00 95.94 278 THR A CA 1
ATOM 2158 C C . THR A 1 278 ? 10.655 10.616 -15.915 1.00 95.94 278 THR A C 1
ATOM 2160 O O . THR A 1 278 ? 10.948 11.497 -16.713 1.00 95.94 278 THR A O 1
ATOM 2163 N N . ASP A 1 279 ? 10.481 9.344 -16.272 1.00 94.62 279 ASP A N 1
ATOM 2164 C CA . ASP A 1 279 ? 10.638 8.848 -17.640 1.00 94.62 279 ASP A CA 1
ATOM 2165 C C . ASP A 1 279 ? 9.785 7.591 -17.867 1.00 94.62 279 ASP A C 1
ATOM 2167 O O . ASP A 1 279 ? 9.593 6.787 -16.947 1.00 94.62 279 ASP A O 1
ATOM 2171 N N . VAL A 1 280 ? 9.281 7.426 -19.091 1.00 94.00 280 VAL A N 1
ATOM 2172 C CA . VAL A 1 280 ? 8.532 6.244 -19.533 1.00 94.00 280 VAL A CA 1
ATOM 2173 C C . VAL A 1 280 ? 8.992 5.867 -20.932 1.00 94.00 280 VAL A C 1
ATOM 2175 O O . VAL A 1 280 ? 8.818 6.634 -21.877 1.00 94.00 280 VAL A O 1
ATOM 2178 N N . ARG A 1 281 ? 9.495 4.643 -21.079 1.00 93.44 281 ARG A N 1
ATOM 2179 C CA . ARG A 1 281 ? 9.929 4.090 -22.367 1.00 93.44 281 ARG A CA 1
ATOM 2180 C C . ARG A 1 281 ? 9.475 2.645 -22.547 1.00 93.44 281 ARG A C 1
ATOM 2182 O O . ARG A 1 281 ? 8.972 2.019 -21.611 1.00 93.44 281 ARG A O 1
ATOM 2189 N N . VAL A 1 282 ? 9.632 2.135 -23.764 1.00 94.31 282 VAL A N 1
ATOM 2190 C CA . VAL A 1 282 ? 9.356 0.739 -24.114 1.00 94.31 282 VAL A CA 1
ATOM 2191 C C . VAL A 1 282 ? 10.640 0.092 -24.606 1.00 94.31 282 VAL A C 1
ATOM 2193 O O . VAL A 1 282 ? 11.289 0.620 -25.504 1.00 94.31 282 VAL A O 1
ATOM 2196 N N . GLU A 1 283 ? 10.979 -1.056 -24.029 1.00 94.38 283 GLU A N 1
ATOM 2197 C CA . GLU A 1 283 ? 12.170 -1.843 -24.363 1.00 94.38 283 GLU A CA 1
ATOM 2198 C C . GLU A 1 283 ? 11.811 -3.331 -24.4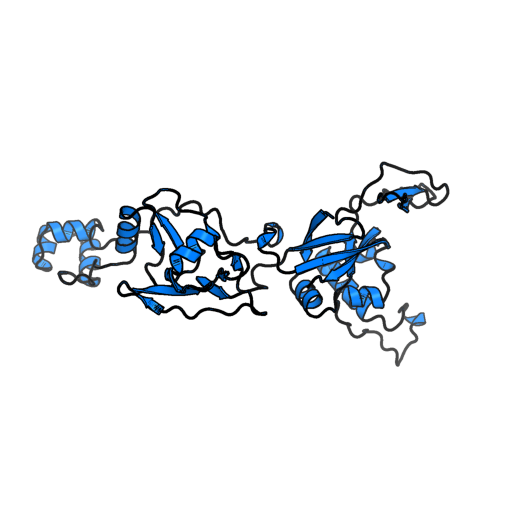20 1.00 94.38 283 GLU A C 1
ATOM 2200 O O . GLU A 1 283 ? 10.757 -3.748 -23.919 1.00 94.38 283 GLU A O 1
ATOM 2205 N N . ARG A 1 284 ? 12.689 -4.144 -25.014 1.00 93.38 284 ARG A N 1
ATOM 2206 C CA . ARG A 1 284 ? 12.666 -5.590 -24.789 1.00 93.38 284 ARG A CA 1
ATOM 2207 C C . ARG A 1 284 ? 13.123 -5.897 -23.369 1.00 93.38 284 ARG A C 1
ATOM 2209 O O . ARG A 1 284 ? 13.951 -5.186 -22.801 1.00 93.38 284 ARG A O 1
ATOM 2216 N N . LEU A 1 285 ? 12.576 -6.956 -22.780 1.00 93.69 285 LEU A N 1
ATOM 2217 C CA . LEU A 1 285 ? 12.927 -7.369 -21.423 1.00 93.69 285 LEU A CA 1
ATOM 2218 C C . LEU A 1 285 ? 14.431 -7.653 -21.295 1.00 93.69 285 LEU A C 1
ATOM 2220 O O . LEU A 1 285 ? 15.048 -7.260 -20.303 1.00 93.69 285 LEU A O 1
ATOM 2224 N N . GLN A 1 286 ? 15.010 -8.319 -22.294 1.00 92.12 286 GLN A N 1
ATOM 2225 C CA . GLN A 1 286 ? 16.418 -8.704 -22.315 1.00 92.12 286 GLN A CA 1
ATOM 2226 C C . GLN A 1 286 ? 17.362 -7.563 -22.727 1.00 92.12 286 GLN A C 1
ATOM 2228 O O . GLN A 1 286 ? 18.574 -7.719 -22.594 1.00 92.12 286 GLN A O 1
ATOM 2233 N N . ASP A 1 287 ? 16.860 -6.396 -23.132 1.00 92.56 287 ASP A N 1
ATOM 2234 C CA . ASP A 1 287 ? 17.701 -5.218 -23.414 1.00 92.56 287 ASP A CA 1
ATOM 2235 C C . ASP A 1 287 ? 18.103 -4.459 -22.135 1.00 92.56 287 ASP A C 1
ATOM 2237 O O . ASP A 1 287 ? 18.786 -3.437 -22.184 1.00 92.56 287 ASP A O 1
ATOM 2241 N N . ILE A 1 288 ? 17.721 -4.973 -20.962 1.00 92.12 288 ILE A N 1
ATOM 2242 C CA . ILE A 1 288 ? 18.082 -4.401 -19.667 1.00 92.12 288 ILE A CA 1
ATOM 2243 C C . ILE A 1 288 ? 19.605 -4.290 -19.477 1.00 92.12 288 ILE A C 1
ATOM 2245 O O . ILE A 1 288 ? 20.353 -5.268 -19.594 1.00 92.12 288 ILE A O 1
ATOM 2249 N N . SER A 1 289 ? 20.051 -3.086 -19.116 1.00 92.12 289 SER A N 1
ATOM 2250 C CA . SER A 1 289 ? 21.433 -2.810 -18.714 1.00 92.12 289 SER A CA 1
ATOM 2251 C C . SER A 1 289 ? 21.695 -3.188 -17.249 1.00 92.12 289 SER A C 1
ATOM 2253 O O . SER A 1 289 ? 20.770 -3.266 -16.442 1.00 92.12 289 SER A O 1
ATOM 2255 N N . GLU A 1 290 ? 22.964 -3.361 -16.865 1.00 88.69 290 GLU A N 1
ATOM 2256 C CA . GLU A 1 290 ? 23.344 -3.600 -15.460 1.00 88.69 290 GLU A CA 1
ATOM 2257 C C . GLU A 1 290 ? 22.891 -2.469 -14.527 1.00 88.69 290 GLU A C 1
ATOM 2259 O O . GLU A 1 290 ? 22.363 -2.728 -13.447 1.00 88.69 290 GLU A O 1
ATOM 2264 N N . ALA A 1 291 ? 23.041 -1.214 -14.962 1.00 91.38 291 ALA A N 1
ATOM 2265 C CA . ALA A 1 291 ? 22.603 -0.052 -14.194 1.00 91.38 291 ALA A CA 1
ATOM 2266 C C . ALA A 1 291 ? 21.080 -0.051 -13.995 1.00 91.38 291 ALA A C 1
ATOM 2268 O O . ALA A 1 291 ? 20.594 0.219 -12.898 1.00 91.38 291 ALA A O 1
ATOM 2269 N N . ASP A 1 292 ? 20.323 -0.418 -15.030 1.00 93.38 292 ASP A N 1
ATOM 2270 C CA . ASP A 1 292 ? 18.874 -0.545 -14.928 1.00 93.38 292 ASP A CA 1
ATOM 2271 C C . ASP A 1 292 ? 18.455 -1.727 -14.044 1.00 93.38 292 ASP A C 1
ATOM 2273 O O . ASP A 1 292 ? 17.476 -1.623 -13.307 1.00 93.38 292 ASP A O 1
ATOM 2277 N N . ALA A 1 293 ? 19.175 -2.850 -14.094 1.00 91.62 293 ALA A N 1
ATOM 2278 C CA . ALA A 1 293 ? 18.928 -3.996 -13.225 1.00 91.62 293 ALA A CA 1
ATOM 2279 C C . ALA A 1 293 ? 19.229 -3.668 -11.754 1.00 91.62 293 ALA A C 1
ATOM 2281 O O . ALA A 1 293 ? 18.492 -4.087 -10.856 1.00 91.62 293 ALA A O 1
ATOM 2282 N N . GLN A 1 294 ? 20.256 -2.858 -11.493 1.00 91.38 294 GLN A N 1
ATOM 2283 C CA . GLN A 1 294 ? 20.517 -2.301 -10.170 1.00 91.38 294 GLN A CA 1
ATOM 2284 C C . GLN A 1 294 ? 19.391 -1.347 -9.739 1.00 91.38 294 GLN A C 1
ATOM 2286 O O . GLN A 1 294 ? 18.872 -1.485 -8.633 1.00 91.38 294 GLN A O 1
ATOM 2291 N N . ALA A 1 295 ? 18.948 -0.447 -10.625 1.00 94.56 295 ALA A N 1
ATOM 2292 C CA . ALA A 1 295 ? 17.849 0.496 -10.390 1.00 94.56 295 ALA A CA 1
ATOM 2293 C C . ALA A 1 295 ? 16.469 -0.176 -10.236 1.00 94.56 295 ALA A C 1
ATOM 2295 O O . ALA A 1 295 ? 15.527 0.431 -9.721 1.00 94.56 295 ALA A O 1
ATOM 2296 N N . GLU A 1 296 ? 16.326 -1.446 -10.624 1.00 93.44 296 GLU A N 1
ATOM 2297 C CA . GLU A 1 296 ? 15.178 -2.288 -10.267 1.00 93.44 296 GLU A CA 1
ATOM 2298 C C . GLU A 1 296 ? 15.169 -2.680 -8.777 1.00 93.44 296 GLU A C 1
ATOM 2300 O O . GLU A 1 296 ? 14.179 -3.245 -8.297 1.00 93.44 296 GLU A O 1
ATOM 2305 N N . GLY A 1 297 ? 16.226 -2.358 -8.024 1.00 88.62 297 GLY A N 1
ATOM 2306 C CA . GLY A 1 297 ? 16.396 -2.730 -6.621 1.00 88.62 297 GLY A CA 1
ATOM 2307 C C . GLY A 1 297 ? 16.792 -4.194 -6.439 1.00 88.62 297 GLY A C 1
ATOM 2308 O O . GLY A 1 297 ? 16.466 -4.799 -5.415 1.00 88.62 297 GLY A O 1
ATOM 2309 N N . THR A 1 298 ? 17.422 -4.799 -7.450 1.00 86.56 298 THR A N 1
ATOM 2310 C CA . THR A 1 298 ? 17.888 -6.186 -7.365 1.00 86.56 298 THR A CA 1
ATOM 2311 C C . THR A 1 298 ? 19.233 -6.265 -6.660 1.00 86.56 298 THR A C 1
ATOM 2313 O O . THR A 1 298 ? 20.027 -5.325 -6.672 1.00 86.56 298 THR A O 1
ATOM 2316 N N . LYS A 1 299 ? 19.482 -7.394 -5.996 1.00 82.69 299 LYS A N 1
ATOM 2317 C CA . LYS A 1 299 ? 20.787 -7.668 -5.397 1.00 82.69 299 LYS A CA 1
ATOM 2318 C C . LYS A 1 299 ? 21.684 -8.337 -6.436 1.00 82.69 299 LYS A C 1
ATOM 2320 O O . LYS A 1 299 ? 21.176 -9.154 -7.205 1.00 82.69 299 LYS A O 1
ATOM 2325 N N . PRO A 1 300 ? 22.995 -8.053 -6.422 1.00 81.88 300 PRO A N 1
ATOM 2326 C CA . PRO A 1 300 ? 23.925 -8.748 -7.291 1.00 81.88 300 PRO A CA 1
ATOM 2327 C C . PRO A 1 300 ? 23.975 -10.221 -6.876 1.00 81.88 300 PRO A C 1
ATOM 2329 O O . PRO A 1 300 ? 24.205 -10.532 -5.704 1.00 81.88 300 PRO A O 1
ATOM 2332 N N . ILE A 1 301 ? 23.751 -11.125 -7.824 1.00 76.62 301 ILE A N 1
ATOM 2333 C CA . ILE A 1 301 ? 24.024 -12.549 -7.629 1.00 76.62 301 ILE A CA 1
ATOM 2334 C C . ILE A 1 301 ? 25.439 -12.800 -8.154 1.00 76.62 301 ILE A C 1
ATOM 2336 O O . ILE A 1 301 ? 25.703 -12.442 -9.303 1.00 76.62 301 ILE A O 1
ATOM 2340 N N . PRO A 1 302 ? 26.357 -13.366 -7.344 1.00 67.31 302 PRO A N 1
ATOM 2341 C CA . PRO A 1 302 ? 27.674 -13.748 -7.827 1.00 67.31 302 PRO A CA 1
ATOM 2342 C C . PRO A 1 302 ? 27.524 -14.635 -9.058 1.00 67.31 302 PRO A C 1
ATOM 2344 O O . PRO A 1 302 ? 26.798 -15.629 -9.027 1.00 67.31 302 PRO A O 1
ATOM 2347 N N . ASP A 1 303 ? 28.178 -14.231 -10.138 1.00 61.84 303 ASP A N 1
ATOM 2348 C CA . ASP A 1 303 ? 28.161 -14.966 -11.390 1.00 61.84 303 ASP A CA 1
ATOM 2349 C C . ASP A 1 303 ? 28.692 -16.396 -11.151 1.00 61.84 303 ASP A C 1
ATOM 2351 O O . ASP A 1 303 ? 29.783 -16.541 -10.590 1.00 61.84 303 ASP A O 1
ATOM 2355 N N . PRO A 1 304 ? 27.949 -17.463 -11.510 1.00 53.69 304 PRO A N 1
ATOM 2356 C CA . PRO A 1 304 ? 28.445 -18.833 -11.398 1.00 53.69 304 PRO A CA 1
ATOM 2357 C C . PRO A 1 304 ? 29.593 -19.141 -12.375 1.00 53.69 304 PRO A C 1
ATOM 2359 O O . PRO A 1 304 ? 30.173 -20.226 -12.299 1.00 53.69 304 PRO A O 1
ATOM 2362 N N . CYS A 1 305 ? 29.920 -18.239 -13.306 1.00 60.75 305 CYS A N 1
ATOM 2363 C CA . CYS A 1 305 ? 30.996 -18.446 -14.265 1.00 60.75 305 CYS A CA 1
ATOM 2364 C C . CYS A 1 305 ? 32.389 -18.349 -13.610 1.00 60.75 305 CYS A C 1
ATOM 2366 O O . CYS A 1 305 ? 32.790 -17.316 -13.073 1.00 60.75 305 CYS A O 1
ATOM 2368 N N . ASP A 1 306 ? 33.161 -19.438 -13.704 1.00 58.06 306 ASP A N 1
ATOM 2369 C CA . ASP A 1 306 ? 34.577 -19.489 -13.321 1.00 58.06 306 ASP A CA 1
ATOM 2370 C C . ASP A 1 306 ? 35.445 -18.772 -14.374 1.00 58.06 306 ASP A C 1
ATOM 2372 O O . ASP A 1 306 ? 36.046 -19.393 -15.256 1.00 58.06 306 ASP A O 1
ATOM 2376 N N . HIS A 1 307 ? 35.517 -17.442 -14.266 1.00 60.59 307 HIS A N 1
ATOM 2377 C CA . HIS A 1 307 ? 36.343 -16.571 -15.120 1.00 60.59 307 HIS A CA 1
ATOM 2378 C C . HIS A 1 307 ? 37.857 -16.807 -14.972 1.00 60.59 307 HIS A C 1
ATOM 2380 O O . HIS A 1 307 ? 38.648 -16.171 -15.665 1.00 60.59 307 HIS A O 1
ATOM 2386 N N . VAL A 1 308 ? 38.284 -17.699 -14.068 1.00 57.12 308 VAL A N 1
ATOM 2387 C CA . VAL A 1 308 ? 39.695 -18.076 -13.888 1.00 57.12 308 VAL A CA 1
ATOM 2388 C C . VAL A 1 308 ? 40.106 -19.171 -14.878 1.00 57.12 308 VAL A C 1
ATOM 2390 O O . VAL A 1 308 ? 41.290 -19.292 -15.189 1.00 57.12 308 VAL A O 1
ATOM 2393 N N . ARG A 1 309 ? 39.156 -19.970 -15.390 1.00 55.62 309 ARG A N 1
ATOM 2394 C CA . ARG A 1 309 ? 39.453 -21.157 -16.216 1.00 55.62 309 ARG A CA 1
ATOM 2395 C C . ARG A 1 309 ? 38.987 -21.084 -17.670 1.00 55.62 309 ARG A C 1
ATOM 2397 O O . ARG A 1 309 ? 39.535 -21.819 -18.487 1.00 55.62 309 ARG A O 1
ATOM 2404 N N . LEU A 1 310 ? 38.017 -20.236 -18.008 1.00 57.66 310 LEU A N 1
ATOM 2405 C CA . LEU A 1 310 ? 37.427 -20.142 -19.351 1.00 57.66 310 LEU A CA 1
ATOM 2406 C C . LEU A 1 310 ? 37.046 -18.692 -19.672 1.00 57.66 310 LEU A C 1
ATOM 2408 O O . LEU A 1 310 ? 36.637 -17.943 -18.784 1.00 57.66 310 LEU A O 1
ATOM 2412 N N . SER A 1 311 ? 37.167 -18.293 -20.942 1.00 59.28 311 SER A N 1
ATOM 2413 C CA . SER A 1 311 ? 36.766 -16.951 -21.364 1.00 59.28 311 SER A CA 1
ATOM 2414 C C . SER A 1 311 ? 35.241 -16.854 -21.502 1.00 59.28 311 SER A C 1
ATOM 2416 O O . SER A 1 311 ? 34.563 -17.829 -21.828 1.00 59.28 311 SER A O 1
ATOM 2418 N N . CYS A 1 312 ? 34.686 -15.658 -21.291 1.00 59.50 312 CYS A N 1
ATOM 2419 C CA . CYS A 1 312 ? 33.252 -15.386 -21.447 1.00 59.50 312 CYS A CA 1
ATOM 2420 C C . CYS A 1 312 ? 32.700 -15.808 -22.824 1.00 59.50 312 CYS A C 1
ATOM 2422 O O . CYS A 1 312 ? 31.564 -16.274 -22.914 1.00 59.50 312 CYS A O 1
ATOM 2424 N N . ALA A 1 313 ? 33.514 -15.702 -23.881 1.00 56.66 313 ALA A N 1
ATOM 2425 C CA . ALA A 1 313 ? 33.138 -16.075 -25.242 1.00 56.66 313 ALA A CA 1
ATOM 2426 C C . ALA A 1 313 ? 32.920 -17.590 -25.410 1.00 56.66 313 ALA A C 1
ATOM 2428 O O . ALA A 1 313 ? 32.032 -17.990 -26.159 1.00 56.66 313 ALA A O 1
ATOM 2429 N N . ASP A 1 314 ? 33.664 -18.421 -24.673 1.00 60.00 314 ASP A N 1
ATOM 2430 C CA . ASP A 1 314 ? 33.599 -19.887 -24.783 1.00 60.00 314 ASP A CA 1
ATOM 2431 C C . ASP A 1 314 ? 32.385 -20.479 -24.049 1.00 60.00 314 ASP A C 1
ATOM 2433 O O . ASP A 1 314 ? 31.915 -21.566 -24.377 1.00 60.00 314 ASP A O 1
ATOM 2437 N N . ILE A 1 315 ? 31.860 -19.751 -23.058 1.00 58.22 315 ILE A N 1
ATOM 2438 C CA . ILE A 1 315 ? 30.696 -20.144 -22.247 1.00 58.22 315 ILE A CA 1
ATOM 2439 C C . ILE A 1 315 ? 29.400 -19.487 -22.772 1.00 58.22 315 ILE A C 1
ATOM 2441 O O . ILE A 1 315 ? 28.301 -19.848 -22.355 1.00 58.22 315 ILE A O 1
ATOM 2445 N N . GLY A 1 316 ? 29.498 -18.512 -23.686 1.00 53.91 316 GLY A N 1
ATOM 2446 C CA . GLY A 1 316 ? 28.365 -17.655 -24.058 1.00 53.91 316 GLY A CA 1
ATOM 2447 C C . GLY A 1 316 ? 27.938 -16.708 -22.926 1.00 53.91 316 GLY A C 1
ATOM 2448 O O . GLY A 1 316 ? 26.795 -16.258 -22.879 1.00 53.91 316 GLY A O 1
ATOM 2449 N N . CYS A 1 317 ? 28.848 -16.419 -21.991 1.00 58.84 317 CYS A N 1
ATOM 2450 C CA . CYS A 1 317 ? 28.627 -15.505 -20.877 1.00 58.84 317 CYS A CA 1
ATOM 2451 C C . CYS A 1 317 ? 28.841 -14.055 -21.336 1.00 58.84 317 CYS A C 1
ATOM 2453 O O . CYS A 1 317 ? 29.778 -13.747 -22.067 1.00 58.84 317 CYS A O 1
ATOM 2455 N N . SER A 1 318 ? 27.977 -13.136 -20.905 1.00 56.53 318 SER A N 1
ATOM 2456 C CA . SER A 1 318 ? 28.036 -11.719 -21.293 1.00 56.53 318 SER A CA 1
ATOM 2457 C C . SER A 1 318 ? 28.858 -10.848 -20.318 1.00 56.53 318 SER A C 1
ATOM 2459 O O . SER A 1 318 ? 28.652 -9.636 -20.254 1.00 56.53 318 SER A O 1
ATOM 2461 N N . GLY A 1 319 ? 29.786 -11.443 -19.558 1.00 61.91 319 GLY A N 1
ATOM 2462 C CA . GLY A 1 319 ? 30.595 -10.766 -18.533 1.00 61.91 319 GLY A CA 1
ATOM 2463 C C . GLY A 1 319 ? 29.937 -10.747 -17.143 1.00 61.91 319 GLY A C 1
ATOM 2464 O O . GLY A 1 319 ? 28.855 -11.311 -16.978 1.00 61.91 319 GLY A O 1
ATOM 2465 N N . PRO A 1 320 ? 30.559 -10.093 -16.138 1.00 65.06 320 PRO A N 1
ATOM 2466 C CA . PRO A 1 320 ? 30.033 -10.023 -14.779 1.00 65.06 320 PRO A CA 1
ATOM 2467 C C . PRO A 1 320 ? 28.801 -9.116 -14.764 1.00 65.06 320 PRO A C 1
ATOM 2469 O O . PRO A 1 320 ? 28.900 -7.915 -14.519 1.00 65.06 320 PRO A O 1
ATOM 2472 N N . GLN A 1 321 ? 27.640 -9.707 -15.039 1.00 72.50 321 GLN A N 1
ATOM 2473 C CA . GLN A 1 321 ? 26.338 -9.045 -15.038 1.00 72.50 321 GLN A CA 1
ATOM 2474 C C . GLN A 1 321 ? 25.490 -9.487 -13.828 1.00 72.50 321 GLN A C 1
ATOM 2476 O O . GLN A 1 321 ? 24.424 -10.097 -13.988 1.00 72.50 321 GLN A O 1
ATOM 2481 N N . PRO A 1 322 ? 25.980 -9.280 -12.586 1.00 79.38 322 PRO A N 1
ATOM 2482 C CA . PRO A 1 322 ? 25.375 -9.867 -11.399 1.00 79.38 322 PRO A CA 1
ATOM 2483 C C . PRO A 1 322 ? 23.977 -9.307 -11.112 1.00 79.38 322 PRO A C 1
ATOM 2485 O O . PRO A 1 322 ? 23.148 -10.015 -10.533 1.00 79.38 322 PRO A O 1
ATOM 2488 N N . TYR A 1 323 ? 23.687 -8.062 -11.510 1.00 86.69 323 TYR A N 1
ATOM 2489 C CA . TYR A 1 323 ? 22.366 -7.468 -11.309 1.00 86.69 323 TYR A CA 1
ATOM 2490 C C . TYR A 1 323 ? 21.365 -7.976 -12.338 1.00 86.69 323 TYR A C 1
ATOM 2492 O O . TYR A 1 323 ? 20.239 -8.302 -11.969 1.00 86.69 323 TYR A O 1
ATOM 2500 N N . ARG A 1 324 ? 21.750 -8.126 -13.610 1.00 88.06 324 ARG A N 1
ATOM 2501 C CA . ARG A 1 324 ? 20.876 -8.701 -14.640 1.00 88.06 324 ARG A CA 1
ATOM 2502 C C . ARG A 1 324 ? 20.520 -10.153 -14.334 1.00 88.06 324 ARG A C 1
ATOM 2504 O O . ARG A 1 324 ? 19.362 -10.533 -14.497 1.00 88.06 324 ARG A O 1
ATOM 2511 N N . VAL A 1 325 ? 21.465 -10.951 -13.828 1.00 83.44 325 VAL A N 1
ATOM 2512 C CA . VAL A 1 325 ? 21.193 -12.325 -13.356 1.00 83.44 325 VAL A CA 1
ATOM 2513 C C . VAL A 1 325 ? 20.225 -12.320 -12.164 1.00 83.44 325 VAL A C 1
ATOM 2515 O O . VAL A 1 325 ? 19.266 -13.101 -12.132 1.00 83.44 325 VAL A O 1
ATOM 2518 N N . GLY A 1 326 ? 20.424 -11.398 -11.215 1.00 86.31 326 GLY A N 1
ATOM 2519 C CA . GLY A 1 326 ? 19.492 -11.161 -10.111 1.00 86.31 326 GLY A CA 1
ATOM 2520 C C . GLY A 1 326 ? 18.088 -10.787 -10.587 1.00 86.31 326 GLY A C 1
ATOM 2521 O O . GLY A 1 326 ? 17.093 -11.346 -10.121 1.00 86.31 326 GLY A O 1
ATOM 2522 N N . PHE A 1 327 ? 18.003 -9.890 -11.566 1.00 90.38 327 PHE A N 1
ATOM 2523 C CA . PHE A 1 327 ? 16.749 -9.446 -12.156 1.00 90.38 327 PHE A CA 1
ATOM 2524 C C . PHE A 1 327 ? 16.039 -10.546 -12.942 1.00 90.38 327 PHE A C 1
ATOM 2526 O O . PHE A 1 327 ? 14.828 -10.686 -12.790 1.00 90.38 327 PHE A O 1
ATOM 2533 N N . ARG A 1 328 ? 16.762 -11.372 -13.708 1.00 90.06 328 ARG A N 1
ATOM 2534 C CA . ARG A 1 328 ? 16.193 -12.547 -14.385 1.00 90.06 328 ARG A CA 1
ATOM 2535 C C . ARG A 1 328 ? 15.491 -13.467 -13.390 1.00 90.06 328 ARG A C 1
ATOM 2537 O O . ARG A 1 328 ? 14.327 -13.804 -13.595 1.00 90.06 328 ARG A O 1
ATOM 2544 N N . SER A 1 329 ? 16.178 -13.814 -12.301 1.00 86.94 329 SER 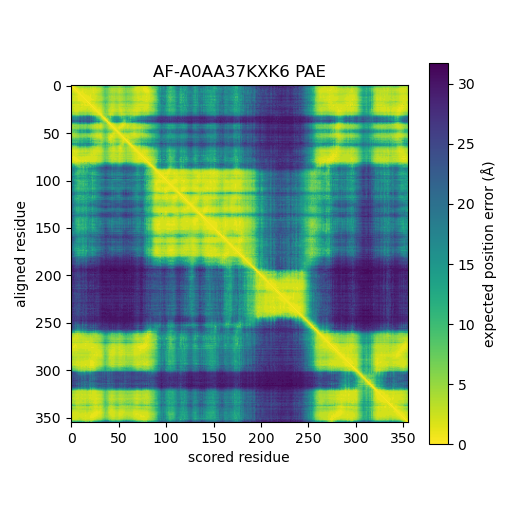A N 1
ATOM 2545 C CA . SER A 1 329 ? 15.626 -14.675 -11.245 1.00 86.94 329 SER A CA 1
ATOM 2546 C C . SER A 1 329 ? 14.350 -14.073 -10.645 1.00 86.94 329 SER A C 1
ATOM 2548 O O . SER A 1 329 ? 13.326 -14.746 -10.550 1.00 86.94 329 SER A O 1
ATOM 2550 N N . LEU A 1 330 ? 14.381 -12.775 -10.317 1.00 88.38 330 LEU A N 1
ATOM 2551 C CA . LEU A 1 330 ? 13.225 -12.050 -9.781 1.00 88.38 330 LEU A CA 1
ATOM 2552 C C . LEU A 1 330 ? 12.056 -11.987 -10.778 1.00 88.38 330 LEU A C 1
ATOM 2554 O O . LEU A 1 330 ? 10.895 -12.123 -10.393 1.00 88.38 330 LEU A O 1
ATOM 2558 N N . TRP A 1 331 ? 12.340 -11.769 -12.062 1.00 91.50 331 TRP A N 1
ATOM 2559 C CA . TRP A 1 331 ? 11.322 -11.727 -13.107 1.00 91.50 331 TRP A CA 1
ATOM 2560 C C . TRP A 1 331 ? 10.618 -13.076 -13.255 1.00 91.50 331 TRP A C 1
ATOM 2562 O O . TRP A 1 331 ? 9.387 -13.107 -13.321 1.00 91.50 331 TRP A O 1
ATOM 2572 N N . GLN A 1 332 ? 11.386 -14.168 -13.268 1.00 91.00 332 GLN A N 1
ATOM 2573 C CA . GLN A 1 332 ? 10.868 -15.532 -13.362 1.00 91.00 332 GLN A CA 1
ATOM 2574 C C . GLN A 1 332 ? 10.057 -15.929 -12.123 1.00 91.00 332 GLN A C 1
ATOM 2576 O O . GLN A 1 332 ? 9.015 -16.566 -12.255 1.00 91.00 332 GLN A O 1
ATOM 2581 N N . GLU A 1 333 ? 10.467 -15.494 -10.930 1.00 88.19 333 GLU A N 1
ATOM 2582 C CA . GLU A 1 333 ? 9.690 -15.688 -9.698 1.00 88.19 333 GLU A CA 1
ATOM 2583 C C . GLU A 1 333 ? 8.303 -15.026 -9.788 1.00 88.19 333 GLU A C 1
ATOM 2585 O O . GLU A 1 333 ? 7.303 -15.593 -9.349 1.00 88.19 333 GLU A O 1
ATOM 2590 N N . ILE A 1 334 ? 8.224 -13.833 -10.388 1.00 87.62 334 ILE A N 1
ATOM 2591 C CA . ILE A 1 334 ? 6.982 -13.053 -10.475 1.00 87.62 334 ILE A CA 1
ATOM 2592 C C . ILE A 1 334 ? 6.086 -13.507 -11.636 1.00 87.62 334 ILE A C 1
ATOM 2594 O O . ILE A 1 334 ? 4.863 -13.524 -11.491 1.00 87.62 334 ILE A O 1
ATOM 2598 N N . ASN A 1 335 ? 6.666 -13.818 -12.799 1.00 88.62 335 ASN A N 1
ATOM 2599 C CA . ASN A 1 335 ? 5.924 -14.032 -14.048 1.00 88.62 335 ASN A CA 1
ATOM 2600 C C . ASN A 1 335 ? 5.941 -15.490 -14.542 1.00 88.62 335 ASN A C 1
ATOM 2602 O O . ASN A 1 335 ? 5.281 -15.793 -15.535 1.00 88.62 335 ASN A O 1
ATOM 2606 N N . GLY A 1 336 ? 6.659 -16.384 -13.861 1.00 90.75 336 GLY A N 1
ATOM 2607 C CA . GLY A 1 336 ? 6.813 -17.796 -14.216 1.00 90.75 336 GLY A CA 1
ATOM 2608 C C . GLY A 1 336 ? 8.191 -18.132 -14.808 1.00 90.75 336 GLY A C 1
ATOM 2609 O O . GLY A 1 336 ? 8.864 -17.247 -15.345 1.00 90.75 336 GLY A O 1
ATOM 2610 N N . PRO A 1 337 ? 8.620 -19.405 -14.745 1.00 86.81 337 PRO A N 1
ATOM 2611 C CA . PRO A 1 337 ? 9.988 -19.824 -15.072 1.00 86.81 337 PRO A CA 1
ATOM 2612 C C . PRO A 1 337 ? 10.405 -19.505 -16.516 1.00 86.81 337 PRO A C 1
ATOM 2614 O O . PRO A 1 337 ? 11.499 -18.995 -16.730 1.00 86.81 337 PRO A O 1
ATOM 2617 N N . ASP A 1 338 ? 9.516 -19.678 -17.492 1.00 88.62 338 ASP A N 1
ATOM 2618 C CA . ASP A 1 338 ? 9.849 -19.478 -18.914 1.00 88.62 338 ASP A CA 1
ATOM 2619 C C . ASP A 1 338 ? 9.634 -18.028 -19.387 1.00 88.62 338 ASP A C 1
ATOM 2621 O O . ASP A 1 338 ? 9.859 -17.681 -20.545 1.00 88.62 338 ASP A O 1
ATOM 2625 N N . SER A 1 339 ? 9.191 -17.139 -18.492 1.00 91.25 339 SER A N 1
ATOM 2626 C CA . SER A 1 339 ? 8.776 -15.778 -18.856 1.00 91.25 339 SER A CA 1
ATOM 2627 C C . SER A 1 339 ? 9.922 -14.879 -19.329 1.00 91.25 339 SER A C 1
ATOM 2629 O O . SER A 1 339 ? 9.679 -13.927 -20.068 1.00 91.25 339 SER A O 1
ATOM 2631 N N . TRP A 1 340 ? 11.161 -15.161 -18.920 1.00 88.75 340 TRP A N 1
ATOM 2632 C CA . TRP A 1 340 ? 12.342 -14.414 -19.359 1.00 88.75 340 TRP A CA 1
ATOM 2633 C C . TRP A 1 340 ? 12.679 -14.680 -20.831 1.00 88.75 340 TRP A C 1
ATOM 2635 O O . TRP A 1 340 ? 12.986 -13.755 -21.584 1.00 88.75 340 TRP A O 1
ATOM 2645 N N . ASP A 1 341 ? 12.579 -15.942 -21.248 1.00 88.75 341 ASP A N 1
ATOM 2646 C CA . ASP A 1 341 ? 13.010 -16.389 -22.575 1.00 88.75 341 ASP A CA 1
ATOM 2647 C C . ASP A 1 341 ? 12.029 -15.951 -23.676 1.00 88.75 341 ASP A C 1
ATOM 2649 O O . ASP A 1 341 ? 12.399 -15.870 -24.843 1.00 88.75 341 ASP A O 1
ATOM 2653 N N . THR A 1 342 ? 10.797 -15.578 -23.302 1.00 89.56 342 THR A N 1
ATOM 2654 C CA . THR A 1 342 ? 9.817 -14.975 -24.227 1.00 89.56 342 THR A CA 1
ATOM 2655 C C . THR A 1 342 ? 10.167 -13.552 -24.675 1.00 89.56 342 THR A C 1
ATOM 2657 O O . THR A 1 342 ? 9.554 -13.055 -25.618 1.00 89.56 342 THR A O 1
ATOM 2660 N N . ASP A 1 343 ? 11.115 -12.900 -23.992 1.00 91.06 343 ASP A N 1
ATOM 2661 C CA . ASP A 1 343 ? 11.580 -11.531 -24.248 1.00 91.06 343 ASP A CA 1
ATOM 2662 C C . ASP A 1 343 ? 10.454 -10.529 -24.609 1.00 91.06 343 ASP A C 1
ATOM 2664 O O . ASP A 1 343 ? 10.437 -9.936 -25.695 1.00 91.06 343 ASP A O 1
ATOM 2668 N N . PRO A 1 344 ? 9.445 -10.357 -23.735 1.00 93.75 344 PRO A N 1
ATOM 2669 C CA . PRO A 1 344 ? 8.295 -9.519 -24.037 1.00 93.75 344 PRO A CA 1
ATOM 2670 C C . PRO A 1 344 ? 8.693 -8.043 -24.103 1.00 93.75 344 PRO A C 1
ATOM 2672 O O . PRO A 1 344 ? 9.627 -7.595 -23.436 1.00 93.75 344 PRO A O 1
ATOM 2675 N N . TRP A 1 345 ? 7.910 -7.248 -24.831 1.00 94.38 345 TRP A N 1
ATOM 2676 C CA . TRP A 1 345 ? 7.975 -5.796 -24.703 1.00 94.38 345 TRP A CA 1
ATOM 2677 C C . TRP A 1 345 ? 7.499 -5.373 -23.313 1.00 94.38 345 TRP A C 1
ATOM 2679 O O . TRP A 1 345 ? 6.434 -5.803 -22.850 1.00 94.38 345 TRP A O 1
ATOM 2689 N N . VAL A 1 346 ? 8.268 -4.514 -22.652 1.00 96.38 346 VAL A N 1
ATOM 2690 C CA . VAL A 1 346 ? 7.981 -4.028 -21.301 1.00 96.38 346 VAL A CA 1
ATOM 2691 C C . VAL A 1 346 ? 7.885 -2.507 -21.271 1.00 96.38 346 VAL A C 1
ATOM 2693 O O . VAL A 1 346 ? 8.640 -1.800 -21.933 1.00 96.38 346 VAL A O 1
ATOM 2696 N N . TRP A 1 347 ? 6.970 -2.000 -20.449 1.00 96.44 347 TRP A N 1
ATOM 2697 C CA . TRP A 1 347 ? 7.024 -0.633 -19.956 1.00 96.44 347 TRP A CA 1
ATOM 2698 C C . TRP A 1 347 ? 8.198 -0.508 -19.004 1.00 96.44 347 TRP A C 1
ATOM 2700 O O . TRP A 1 347 ? 8.249 -1.248 -18.022 1.00 96.44 347 TRP A O 1
ATOM 2710 N N . VAL A 1 348 ? 9.080 0.449 -19.253 1.00 96.56 348 VAL A N 1
ATOM 2711 C CA . VAL A 1 348 ? 10.141 0.843 -18.333 1.00 96.56 348 VAL A CA 1
ATOM 2712 C C . VAL A 1 348 ? 9.765 2.197 -17.755 1.00 96.56 348 VAL A C 1
ATOM 2714 O O . VAL A 1 348 ? 9.694 3.193 -18.475 1.00 96.56 348 VAL A O 1
ATOM 2717 N N . VAL A 1 349 ? 9.460 2.220 -16.461 1.00 96.88 349 VAL A N 1
ATOM 2718 C CA . VAL A 1 349 ? 9.021 3.426 -15.755 1.00 96.88 349 VAL A CA 1
ATOM 2719 C C . VAL A 1 349 ? 10.099 3.816 -14.760 1.00 96.88 349 VAL A C 1
ATOM 2721 O O . VAL A 1 349 ? 10.354 3.083 -13.802 1.00 96.88 349 VAL A O 1
ATOM 2724 N N . THR A 1 350 ? 10.705 4.977 -14.983 1.00 97.31 350 THR A N 1
ATOM 2725 C CA . THR A 1 350 ? 11.668 5.580 -14.059 1.00 97.31 350 THR A CA 1
ATOM 2726 C C . THR A 1 350 ? 10.937 6.567 -13.167 1.00 97.31 350 THR A C 1
ATOM 2728 O O . THR A 1 350 ? 10.056 7.306 -13.619 1.00 97.31 350 THR A O 1
ATOM 2731 N N . PHE A 1 351 ? 11.280 6.578 -11.888 1.00 96.81 351 PHE A N 1
ATOM 2732 C CA . PHE A 1 351 ? 10.639 7.436 -10.911 1.00 96.81 351 PHE A CA 1
ATOM 2733 C C . PHE A 1 351 ? 11.601 7.863 -9.808 1.00 96.81 351 PHE A C 1
ATOM 2735 O O . PHE A 1 351 ? 12.605 7.213 -9.518 1.00 96.81 351 PHE A O 1
ATOM 2742 N N . ARG A 1 352 ? 11.235 8.944 -9.124 1.00 94.81 352 ARG A N 1
ATOM 2743 C CA . ARG A 1 352 ? 11.883 9.381 -7.886 1.00 94.81 352 ARG A CA 1
ATOM 2744 C C . ARG A 1 352 ? 10.885 9.378 -6.741 1.00 94.81 352 ARG A C 1
ATOM 2746 O O . ARG A 1 352 ? 9.724 9.743 -6.921 1.00 94.81 352 ARG A O 1
ATOM 2753 N N . ARG A 1 353 ? 11.330 8.983 -5.551 1.00 93.06 353 ARG A N 1
ATOM 2754 C CA . ARG A 1 353 ? 10.501 9.075 -4.347 1.00 93.06 353 ARG A CA 1
ATOM 2755 C C . ARG A 1 353 ? 10.315 10.544 -3.975 1.00 93.06 353 ARG A C 1
ATOM 2757 O O . ARG A 1 353 ? 11.296 11.276 -3.864 1.00 93.06 353 ARG A O 1
ATOM 2764 N N . THR A 1 354 ? 9.072 10.967 -3.781 1.00 85.25 354 THR A N 1
ATOM 2765 C CA . THR A 1 354 ? 8.789 12.300 -3.242 1.00 85.25 354 THR A CA 1
ATOM 2766 C C . THR A 1 354 ? 8.895 12.275 -1.712 1.00 85.25 354 THR A C 1
ATOM 2768 O O . THR A 1 354 ? 8.572 11.236 -1.124 1.00 85.25 354 THR A O 1
ATOM 2771 N N . PRO A 1 355 ? 9.358 13.367 -1.075 1.00 61.25 355 PRO A N 1
ATOM 2772 C CA . PRO A 1 355 ? 9.424 13.472 0.380 1.00 61.25 355 PRO A CA 1
ATOM 2773 C C . PRO A 1 355 ? 8.078 13.240 1.071 1.00 61.25 355 PRO A C 1
ATOM 2775 O O . PRO A 1 355 ? 7.031 13.578 0.465 1.00 61.25 355 PRO A O 1
#

Secondary structure (DSSP, 8-state):
--EEEEE--HHHHHHHHHT-B-EEEEE-SSPP---TTSSS-EEEEE-SSSEEEEEETTT--B-S--EE-TT--TT-EEEEE--GGGSS--EEEPTT-TTTEEEETTS-EEE-SSSS-EEP--EE-TTS-EEEEEEESEEEEEEHHHHHHHHHH-S-SSTT-EEEETTS-TT---GGGEEEE-HHHHHHHHHHTTTT-GGGSTT----HHHHHHHHH--S-HHHHHHHHTS-HHHHHHHHTTTTT-----PPPP--S----SSGGG--GGG---EEEEEEEEEEEGGG--HHHHHHBTPPPPPP---TTTS-HHHHT--SS-HHHHHHHHHHHHHH-GGGTTT--EEEEEEEEE--

pLDDT: mean 82.07, std 13.63, range [42.41, 97.31]

Foldseek 3Di:
DAEEEDEDELLLVVCQVVVLAFKDKDFDPPFDDDDVVDPFDFDWDDPVPQWIFTAGPVPRDGPDDTDHDPRDFFQYKYFYQYDCVSDVWFWFAQPPQPQAWTAILQLFIWGRVPPDTHTFDWDQDPVGATWGWDDDPDTDIDGSLQSNQCRQQNDAPDPQWDKAQQQPRNHRSRNVRIDTDHPVLNVVSCVLNCVQFAPNPPPHQDHPVLLVCLQPDPDDLVVSCVVSVHDSVVSVCSNVCVRPNNDDRDDDDPRPDDPPNDSVPDDRSRGPWMKRWRHKDKDFPVVDDLSNLSNSSFDFDADPDPCVPDPCVVVVHPPRSRSSVRSLVVCCVVPNVCVNVVRGIIMMTGIHTDD

Radius of gyration: 31.47 Å; Cα contacts (8 Å, |Δi|>4): 596; chains: 1; bounding box: 75×63×92 Å

Solvent-accessible surface area (backbone atoms only — not comparable to full-atom values): 20589 Å² total; per-residue (Å²): 121,57,80,36,83,41,82,45,55,68,68,47,50,52,19,49,72,74,61,47,29,38,36,48,77,43,78,50,80,80,69,83,86,76,55,92,86,55,97,53,61,76,38,84,41,75,70,84,79,72,31,34,28,46,16,33,68,84,74,65,50,69,77,61,75,72,46,60,59,93,76,54,51,61,66,17,30,35,35,44,26,46,52,64,79,79,51,85,58,50,59,37,59,28,87,96,35,67,74,41,32,26,27,28,57,70,29,46,46,28,39,46,71,77,68,71,76,40,76,58,79,65,45,67,48,100,87,50,40,32,28,37,76,49,72,85,91,59,82,45,81,42,50,40,48,54,52,25,39,36,38,77,73,40,73,68,94,44,102,72,47,39,78,35,45,78,81,71,43,56,77,56,28,23,47,90,36,45,46,83,37,44,71,66,54,48,54,48,48,41,58,38,73,52,65,58,40,40,64,68,19,96,83,49,81,54,46,73,66,56,44,52,47,59,57,70,47,89,68,53,52,63,57,50,10,63,74,62,76,47,53,45,65,58,44,49,32,46,59,71,31,74,54,61,48,91,47,75,70,70,88,72,75,86,63,96,68,66,79,55,90,45,32,88,69,52,57,76,79,71,40,88,49,44,28,38,29,67,40,71,49,78,44,49,56,78,71,62,45,53,70,55,21,35,23,47,34,37,58,69,39,83,67,88,70,62,73,88,80,49,58,43,80,82,73,73,48,91,60,95,47,24,17,43,55,27,36,51,55,53,48,19,73,75,67,37,81,68,50,64,84,65,46,47,53,19,39,39,41,30,36,45,78,56,135

Mean predicted aligned error: 15.35 Å

Sequence (355 aa):
MTERPILFSGPMVRALLDGSKTLTRRAIKPQPENDPRKHHPIVPYHNGQGGWNWVLAATGHGTGDPFPCPYGQPGDRLWVKHAANLFPVYFKPISGWEGIYAAGTDGVIYRMDRGDPKPLTPSPNSKGYHTVCLSRGARETHAVHRLVCESFYGPPPTPGAQVRHLDCDRANSTPANLDWGTHADNWQDRKGHGGGMGEAHHAAKLDGAAVAEIRSSALSQRDLARKFGVSQATVSDARLGKTWGEHQCGERNEKPFSLWKSPIHMPRWASRILLEITDVRVERLQDISEADAQAEGTKPIPDPCDHVRLSCADIGCSGPQPYRVGFRSLWQEINGPDSWDTDPWVWVVTFRRTP